Protein AF-A0A336N6N4-F1 (afdb_monomer)

Radius of gyration: 38.74 Å; Cα contacts (8 Å, |Δi|>4): 264; chains: 1; bounding box: 81×58×97 Å

Sequence (312 aa):
MIWFTIFGDTAIWINERLANGALSELINVPEKLLFKFLNYLPLPTLTGLLSLLVISLFFITSADSGIYVLNNIASRDKSLSAPRWQAIMWGLLMSIVAIVLMRSGGLPILQTMTLIVALPFMLLMLIMCVSLWKGLNADQKYFTTKVTPTSVYWNGENWQERLEQILNQTQEQDILKFLKRTALPAMRELRQELIGKYGLSVHINTYFEQTEPAVEFIIQKESLRDFMYGIKSVGREVSEQLINDDHLPHIQHNMTYEPYTYFFDGRIGYDVQYMNSQELIADILKQYERYLSLLADVGQELMSHQQTELAE

InterPro domains:
  IPR000060 BCCT transporter family [PF02028] (1-140)
  IPR000060 BCCT transporter family [PTHR30047] (1-285)

Foldseek 3Di:
DVVCVVLVVLLVVCCVPPVVNPLVVCPVPVVVSVLVSLVSPPPSVVVVVVVVVVVVVVVVVVLQVVLQVVQCVPPPDPPDRRDPVSSVVSSVVVVVVVVVQCVVPHDVSVVVVCVVVVVVVVVVVVVVVVVVVVVVVVVVCVVPDDDFPQCVLDDPPCVVVVVVVVLAFADPVLVLVCCVPFVVVLLVVLVCCCCVPPVWDWDKDWDSPDPKTKIWIWTDDDPDDIWIKMWIKDKDADDPVLCPDPVRVNRPDRIGIFTWIDTPVGDGTTGPSSDGSVSSNVVSVVSVVVVVVVVVVVVVVVVVVVVVVVVD

Nearest PDB structures (foldseek):
  8ybr-assembly1_C  TM=7.235E-01  e=3.379E-11  Pseudomonas syringae
  5hfn-assembly1_A  TM=2.900E-01  e=4.375E+00  Thermotoga maritima MSB8
  5gma-assembly1_D  TM=2.797E-01  e=4.134E+00  Thermotoga maritima MSB8
  5zbb-assembly1_B  TM=2.961E-01  e=9.117E+00  Aspergillus fumigatus Af293

Structure (mmCIF, N/CA/C/O backbone):
data_AF-A0A336N6N4-F1
#
_entry.id   AF-A0A336N6N4-F1
#
loop_
_atom_site.group_PDB
_atom_site.id
_atom_site.type_symbol
_atom_site.label_atom_id
_atom_site.label_alt_id
_atom_site.label_comp_id
_atom_site.label_asym_id
_atom_site.label_entity_id
_atom_site.label_seq_id
_atom_site.pdbx_PDB_ins_code
_atom_site.Cartn_x
_atom_site.Cartn_y
_atom_site.Cartn_z
_atom_site.occupancy
_atom_site.B_iso_or_equiv
_atom_site.auth_seq_id
_atom_site.auth_comp_id
_atom_site.auth_asym_id
_atom_site.auth_atom_id
_atom_site.pdbx_PDB_model_num
ATOM 1 N N . MET A 1 1 ? 10.078 17.257 -25.579 1.00 79.75 1 MET A N 1
ATOM 2 C CA . MET A 1 1 ? 9.562 18.249 -26.548 1.00 79.75 1 MET A CA 1
ATOM 3 C C . MET A 1 1 ? 10.674 19.076 -27.170 1.00 79.75 1 MET A C 1
ATOM 5 O O . MET A 1 1 ? 10.810 18.995 -28.377 1.00 79.75 1 MET A O 1
ATOM 9 N N . ILE A 1 2 ? 11.538 19.731 -26.383 1.00 95.00 2 ILE A N 1
ATOM 10 C CA . ILE A 1 2 ? 12.660 20.552 -26.892 1.00 95.00 2 ILE A CA 1
ATOM 11 C C . ILE A 1 2 ? 13.509 19.835 -27.959 1.00 95.00 2 ILE A C 1
ATOM 13 O O . ILE A 1 2 ? 13.789 20.415 -28.999 1.00 95.00 2 ILE A O 1
ATOM 17 N N . TRP A 1 3 ? 13.857 18.561 -27.749 1.00 91.75 3 TRP A N 1
ATOM 18 C CA . TRP A 1 3 ? 14.605 17.768 -28.735 1.00 91.75 3 TRP A CA 1
ATOM 19 C C . TRP A 1 3 ? 13.900 17.674 -30.097 1.00 91.75 3 TRP A C 1
ATOM 21 O O . TRP A 1 3 ? 14.489 17.996 -31.123 1.00 91.75 3 TRP A O 1
ATOM 31 N N . PHE A 1 4 ? 12.628 17.263 -30.107 1.00 91.31 4 PHE A N 1
ATOM 32 C CA . PHE A 1 4 ? 11.847 17.136 -31.339 1.00 91.31 4 PHE A CA 1
ATOM 33 C C . PHE A 1 4 ? 11.613 18.486 -32.010 1.00 91.31 4 PHE A C 1
ATOM 35 O O . PHE A 1 4 ? 11.664 18.558 -33.231 1.00 91.31 4 PHE A O 1
ATOM 42 N N . THR A 1 5 ? 11.418 19.551 -31.232 1.00 94.19 5 THR A N 1
ATOM 43 C CA . THR A 1 5 ? 11.300 20.905 -31.776 1.00 94.19 5 THR A CA 1
ATOM 44 C C . THR A 1 5 ? 12.603 21.341 -32.438 1.00 94.19 5 THR A C 1
ATOM 46 O O . THR A 1 5 ? 12.583 21.734 -33.589 1.00 94.19 5 THR A O 1
ATOM 49 N N . ILE A 1 6 ? 13.752 21.218 -31.769 1.00 92.88 6 ILE A N 1
ATOM 50 C CA . ILE A 1 6 ? 15.027 21.682 -32.330 1.00 92.88 6 ILE A CA 1
ATOM 51 C C . ILE A 1 6 ? 15.439 20.828 -33.532 1.00 92.88 6 ILE A C 1
ATOM 53 O O . ILE A 1 6 ? 15.673 21.365 -34.607 1.00 92.88 6 ILE A O 1
ATOM 57 N N . PHE A 1 7 ? 15.528 19.507 -33.386 1.00 90.75 7 PHE A N 1
ATOM 58 C CA . PHE A 1 7 ? 16.058 18.649 -34.449 1.00 90.75 7 PHE A CA 1
ATOM 59 C C . PHE A 1 7 ? 15.024 18.337 -35.532 1.00 90.75 7 PHE A C 1
ATOM 61 O O . PHE A 1 7 ? 15.374 18.303 -36.708 1.00 90.75 7 PHE A O 1
ATOM 68 N N . GLY A 1 8 ? 13.759 18.132 -35.157 1.00 91.06 8 GLY A N 1
ATOM 69 C CA . GLY A 1 8 ? 12.687 17.817 -36.100 1.00 91.06 8 GLY A CA 1
ATOM 70 C C . GLY A 1 8 ? 12.309 19.011 -36.973 1.00 91.06 8 GLY A C 1
ATOM 71 O O . GLY A 1 8 ? 12.317 18.882 -38.194 1.00 91.06 8 GLY A O 1
ATOM 72 N N . ASP A 1 9 ? 12.056 20.177 -36.372 1.00 92.56 9 ASP A N 1
ATOM 73 C CA . ASP A 1 9 ? 11.697 21.389 -37.126 1.00 92.56 9 ASP A CA 1
ATOM 74 C C . ASP A 1 9 ? 12.857 21.854 -38.017 1.00 92.56 9 ASP A C 1
ATOM 76 O O . ASP A 1 9 ? 12.671 22.130 -39.201 1.00 92.56 9 ASP A O 1
ATOM 80 N N . THR A 1 10 ? 14.094 21.817 -37.501 1.00 92.44 10 THR A N 1
ATOM 81 C CA . THR A 1 10 ? 15.283 22.143 -38.306 1.00 92.44 10 THR A CA 1
ATOM 82 C C . THR A 1 10 ? 15.462 21.165 -39.469 1.00 92.44 10 THR A C 1
ATOM 84 O O . THR A 1 10 ? 15.816 21.589 -40.566 1.00 92.44 10 THR A O 1
ATOM 87 N N . ALA A 1 11 ? 15.211 19.865 -39.280 1.00 91.75 11 ALA A N 1
ATOM 88 C CA . ALA A 1 11 ? 15.309 18.889 -40.366 1.00 91.75 11 ALA A CA 1
ATOM 89 C C . ALA A 1 11 ? 14.267 19.139 -41.465 1.00 91.75 11 ALA A C 1
ATOM 91 O O . ALA A 1 11 ? 14.612 19.064 -42.645 1.00 91.75 11 ALA A O 1
ATOM 92 N N . ILE A 1 12 ? 13.031 19.487 -41.092 1.00 92.69 12 ILE A N 1
ATOM 93 C CA . ILE A 1 12 ? 11.968 19.859 -42.037 1.00 92.69 12 ILE A CA 1
ATOM 94 C C . ILE A 1 12 ? 12.365 21.131 -42.797 1.00 92.69 12 ILE A C 1
ATOM 96 O O . ILE A 1 12 ? 12.384 21.132 -44.028 1.00 92.69 12 ILE A O 1
ATOM 100 N N . TRP A 1 13 ? 12.789 22.174 -42.080 1.00 94.06 13 TRP A N 1
ATOM 101 C CA . TRP A 1 13 ? 13.210 23.444 -42.672 1.00 94.06 13 TRP A CA 1
ATOM 102 C C . TRP A 1 13 ? 14.392 23.283 -43.643 1.00 94.06 13 TRP A C 1
ATOM 104 O O . TRP A 1 13 ? 14.367 23.824 -44.751 1.00 94.06 13 TRP A O 1
ATOM 114 N N . ILE A 1 14 ? 15.416 22.503 -43.269 1.00 93.19 14 ILE A N 1
ATOM 115 C CA . ILE A 1 14 ? 16.572 22.208 -44.133 1.00 93.19 14 ILE A CA 1
ATOM 116 C C . ILE A 1 14 ? 16.132 21.419 -45.367 1.00 93.19 14 ILE A C 1
ATOM 118 O O . ILE A 1 14 ? 16.609 21.692 -46.471 1.00 93.19 14 ILE A O 1
ATOM 122 N N . ASN A 1 15 ? 15.226 20.454 -45.205 1.00 93.00 15 ASN A N 1
ATOM 123 C CA . ASN A 1 15 ? 14.745 19.636 -46.309 1.00 93.00 15 ASN A CA 1
ATOM 124 C C . ASN A 1 15 ? 14.005 20.457 -47.374 1.00 93.00 15 ASN A C 1
ATOM 126 O O . ASN A 1 15 ? 14.237 20.253 -48.566 1.00 93.00 15 ASN A O 1
ATOM 130 N N . GLU A 1 16 ? 13.161 21.395 -46.939 1.00 91.69 16 GLU A N 1
ATOM 131 C CA . GLU A 1 16 ? 12.374 22.259 -47.823 1.00 91.69 16 GLU A CA 1
ATOM 132 C C . GLU A 1 16 ? 13.210 23.349 -48.500 1.00 91.69 16 GLU A C 1
ATOM 134 O O . GLU A 1 16 ? 12.948 23.688 -49.653 1.00 91.69 16 GLU A O 1
ATOM 139 N N . ARG A 1 17 ? 14.205 23.917 -47.801 1.00 89.50 17 ARG A N 1
ATOM 140 C CA . ARG A 1 17 ? 14.909 25.122 -48.274 1.00 89.50 17 ARG A CA 1
ATOM 141 C C . ARG A 1 17 ? 16.315 24.902 -48.818 1.00 89.50 17 ARG A C 1
ATOM 143 O O . ARG A 1 17 ? 16.767 25.716 -49.617 1.00 89.50 17 ARG A O 1
ATOM 150 N N . LEU A 1 18 ? 17.033 23.879 -48.353 1.00 88.00 18 LEU A N 1
ATOM 151 C CA . LEU A 1 18 ? 18.445 23.659 -48.703 1.00 88.00 18 LEU A CA 1
ATOM 152 C C . LEU A 1 18 ? 18.676 22.322 -49.407 1.00 88.00 18 LEU A C 1
ATOM 154 O O . LEU A 1 18 ? 19.465 22.246 -50.346 1.00 88.00 18 LEU A O 1
ATOM 158 N N . ALA A 1 19 ? 18.042 21.254 -48.930 1.00 86.69 19 ALA A N 1
ATOM 159 C CA . ALA A 1 19 ? 18.344 19.901 -49.381 1.00 86.69 19 ALA A CA 1
ATOM 160 C C . ALA A 1 19 ? 17.466 19.416 -50.543 1.00 86.69 19 ALA A C 1
ATOM 162 O O . ALA A 1 19 ? 17.696 18.311 -51.030 1.00 86.69 19 ALA A O 1
ATOM 163 N N . ASN A 1 20 ? 16.478 20.208 -50.978 1.00 85.69 20 ASN A N 1
ATOM 164 C CA . ASN A 1 20 ? 15.556 19.899 -52.076 1.00 85.69 20 ASN A CA 1
ATOM 165 C C . ASN A 1 20 ? 14.948 18.485 -51.987 1.00 85.69 20 ASN A C 1
ATOM 167 O O . ASN A 1 20 ? 14.913 17.756 -52.975 1.00 85.69 20 ASN A O 1
ATOM 171 N N . GLY A 1 21 ? 14.505 18.073 -50.796 1.00 86.31 21 GLY A N 1
ATOM 172 C CA . GLY A 1 21 ? 13.899 16.751 -50.588 1.00 86.31 21 GLY A CA 1
ATOM 173 C C . GLY A 1 21 ? 14.879 15.599 -50.323 1.00 86.31 21 GLY A C 1
ATOM 174 O O . GLY A 1 21 ? 14.436 14.494 -50.015 1.00 86.31 21 GLY A O 1
ATOM 175 N N . ALA A 1 22 ? 16.197 15.825 -50.357 1.00 87.00 22 ALA A N 1
ATOM 176 C CA . ALA A 1 22 ? 17.188 14.762 -50.149 1.00 87.00 22 ALA A CA 1
ATOM 177 C C . ALA A 1 22 ? 17.150 14.119 -48.744 1.00 87.00 22 ALA A C 1
ATOM 179 O O . ALA A 1 22 ? 17.668 13.016 -48.565 1.00 87.00 22 ALA A O 1
ATOM 180 N N . LEU A 1 23 ? 16.571 14.782 -47.731 1.00 88.50 23 LEU A N 1
ATOM 181 C CA . LEU A 1 23 ? 16.334 14.151 -46.425 1.00 88.50 23 LEU A CA 1
ATOM 182 C C . LEU A 1 23 ? 15.061 13.295 -46.459 1.00 88.50 23 LEU A C 1
ATOM 184 O O . LEU A 1 23 ? 15.043 12.219 -45.867 1.00 88.50 23 LEU A O 1
ATOM 188 N N . SER A 1 24 ? 14.020 13.725 -47.179 1.00 88.44 24 SER A N 1
ATOM 189 C CA . SER A 1 24 ? 12.782 12.951 -47.342 1.00 88.44 24 SER A CA 1
ATOM 190 C C . SER A 1 24 ? 13.010 11.594 -48.011 1.00 88.44 24 SER A C 1
ATOM 192 O O . SER A 1 24 ? 12.379 10.610 -47.633 1.00 88.44 24 SER A O 1
ATOM 194 N N . GLU A 1 25 ? 13.955 11.500 -48.946 1.00 88.50 25 GLU A N 1
ATOM 195 C CA . GLU A 1 25 ? 14.321 10.229 -49.591 1.00 88.50 25 GLU A CA 1
ATOM 196 C C . GLU A 1 25 ? 14.911 9.197 -48.611 1.00 88.50 25 GLU A C 1
ATOM 198 O O . GLU A 1 25 ? 14.848 7.991 -48.852 1.00 88.50 25 GLU A O 1
ATOM 203 N N . LEU A 1 26 ? 15.454 9.652 -47.477 1.00 87.44 26 LEU A N 1
ATOM 204 C CA . LEU A 1 26 ? 16.105 8.816 -46.466 1.00 87.44 26 LEU A CA 1
ATOM 205 C C . LEU A 1 26 ? 15.206 8.478 -45.268 1.00 87.44 26 LEU A C 1
ATOM 207 O O . LEU A 1 26 ? 15.688 7.865 -44.316 1.00 87.44 26 LEU A O 1
ATOM 211 N N . ILE A 1 27 ? 13.910 8.815 -45.298 1.00 85.38 27 ILE A N 1
ATOM 212 C CA . ILE A 1 27 ? 12.969 8.530 -44.193 1.00 85.38 27 ILE A CA 1
ATOM 213 C C . ILE A 1 27 ? 12.939 7.034 -43.838 1.00 85.38 27 ILE A C 1
ATOM 215 O O . ILE A 1 27 ? 12.855 6.675 -42.666 1.00 85.38 27 ILE A O 1
ATOM 219 N N . ASN A 1 28 ? 13.076 6.161 -44.839 1.00 81.75 28 ASN A N 1
ATOM 220 C CA . ASN A 1 28 ? 13.073 4.708 -44.652 1.00 81.75 28 ASN A CA 1
ATOM 221 C C . ASN A 1 28 ? 14.432 4.135 -44.203 1.00 81.75 28 ASN A C 1
ATOM 223 O O . ASN A 1 28 ? 14.540 2.931 -43.984 1.00 81.75 28 ASN A O 1
ATOM 227 N N . VAL A 1 29 ? 15.469 4.973 -44.081 1.00 85.25 29 VAL A N 1
ATOM 228 C CA . VAL A 1 29 ? 16.830 4.588 -43.669 1.00 85.25 29 VAL A CA 1
ATOM 229 C C . VAL A 1 29 ? 17.317 5.551 -42.572 1.00 85.25 29 VAL A C 1
ATOM 231 O O . VAL A 1 29 ? 18.243 6.349 -42.788 1.00 85.25 29 VAL A O 1
ATOM 234 N N . PRO A 1 30 ? 16.670 5.535 -41.390 1.00 83.19 30 PRO A N 1
ATOM 235 C CA . PRO A 1 30 ? 16.888 6.526 -40.337 1.00 83.19 30 PRO A CA 1
ATOM 236 C C . PRO A 1 30 ? 18.339 6.569 -39.834 1.00 83.19 30 PRO A C 1
ATOM 238 O O . PRO A 1 30 ? 18.826 7.634 -39.451 1.00 83.19 30 PRO A O 1
ATOM 241 N N . GLU A 1 31 ? 19.070 5.454 -39.904 1.00 83.25 31 GLU A N 1
ATOM 242 C CA . GLU A 1 31 ? 20.485 5.375 -39.537 1.00 83.25 31 GLU A CA 1
ATOM 243 C C . GLU A 1 31 ? 21.392 6.277 -40.393 1.00 83.25 31 GLU A C 1
ATOM 245 O O . GLU A 1 31 ? 22.420 6.748 -39.910 1.00 83.25 31 GLU A O 1
ATOM 250 N N . LYS A 1 32 ? 21.011 6.567 -41.646 1.00 87.69 32 LYS A N 1
ATOM 251 C CA . LYS A 1 32 ? 21.743 7.489 -42.535 1.00 87.69 32 LYS A CA 1
ATOM 252 C C . LYS A 1 32 ? 21.184 8.907 -42.484 1.00 87.69 32 LYS A C 1
ATOM 254 O O . LYS A 1 32 ? 21.930 9.860 -42.715 1.00 87.69 32 LYS A O 1
ATOM 259 N N . LEU A 1 33 ? 19.894 9.047 -42.174 1.00 91.69 33 LEU A N 1
ATOM 260 C CA . LEU A 1 33 ? 19.183 10.323 -42.152 1.00 91.69 33 LEU A CA 1
ATOM 261 C C . LEU A 1 33 ? 19.828 11.327 -41.191 1.00 91.69 33 LEU A C 1
ATOM 263 O O . LEU A 1 33 ? 20.064 12.466 -41.584 1.00 91.69 33 LEU A O 1
ATOM 267 N N . LEU A 1 34 ? 20.177 10.898 -39.971 1.00 90.69 34 LEU A N 1
ATOM 268 C CA . LEU A 1 34 ? 20.801 11.775 -38.975 1.00 90.69 34 LEU A CA 1
ATOM 269 C C . LEU A 1 34 ? 22.116 12.368 -39.496 1.00 90.69 34 LEU A C 1
ATOM 271 O O . LEU A 1 34 ? 22.299 13.579 -39.485 1.00 90.69 34 LEU A O 1
ATOM 275 N N . PHE A 1 35 ? 23.023 11.535 -40.006 1.00 91.06 35 PHE A N 1
ATOM 276 C CA . PHE A 1 35 ? 24.319 12.008 -40.497 1.00 91.06 35 PHE A CA 1
ATOM 277 C C . PHE A 1 35 ? 24.189 12.835 -41.777 1.00 91.06 35 PHE A C 1
ATOM 279 O O . PHE A 1 35 ? 24.925 13.802 -41.964 1.00 91.06 35 PHE A O 1
ATOM 286 N N . LYS A 1 36 ? 23.219 12.510 -42.642 1.00 90.69 36 LYS A N 1
ATOM 287 C CA . LYS A 1 36 ? 22.912 13.344 -43.807 1.00 90.69 36 LYS A CA 1
ATOM 288 C C . LYS A 1 36 ? 22.374 14.712 -43.391 1.00 90.69 36 LYS A C 1
ATOM 290 O O . LYS A 1 36 ? 22.785 15.698 -43.988 1.00 90.69 36 LYS A O 1
ATOM 295 N N . PHE A 1 37 ? 21.523 14.780 -42.369 1.00 92.75 37 PHE A N 1
ATOM 296 C CA . PHE A 1 37 ? 21.046 16.030 -41.779 1.00 92.75 37 PHE A CA 1
ATOM 297 C C . PHE A 1 37 ? 22.201 16.862 -41.200 1.00 92.75 37 PHE A C 1
ATOM 299 O O . PHE A 1 37 ? 22.325 18.040 -41.527 1.00 92.75 37 PHE A O 1
ATOM 306 N N . LEU A 1 38 ? 23.101 16.242 -40.427 1.00 92.00 38 LEU A N 1
ATOM 307 C CA . LEU A 1 38 ? 24.262 16.924 -39.840 1.00 92.00 38 LEU A CA 1
ATOM 308 C C . LEU A 1 38 ? 25.213 17.511 -40.897 1.00 92.00 38 LEU A C 1
ATOM 310 O O . LEU A 1 38 ? 25.861 18.517 -40.627 1.00 92.00 38 LEU 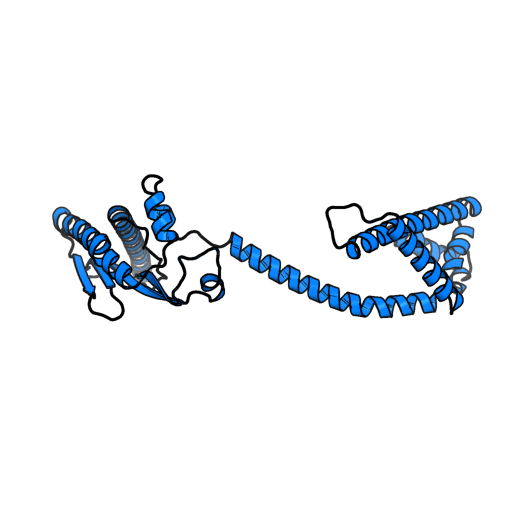A O 1
ATOM 314 N N . ASN A 1 39 ? 25.255 16.951 -42.113 1.00 91.62 39 ASN A N 1
ATOM 315 C CA . ASN A 1 39 ? 26.048 17.507 -43.217 1.00 91.62 39 ASN A CA 1
ATOM 316 C C . ASN A 1 39 ? 25.590 18.899 -43.677 1.00 91.62 39 ASN A C 1
ATOM 318 O O . ASN A 1 39 ? 26.377 19.615 -44.292 1.00 91.62 39 ASN A O 1
ATOM 322 N N . TYR A 1 40 ? 24.343 19.283 -43.396 1.00 90.50 40 TYR A N 1
ATOM 323 C CA . TYR A 1 40 ? 23.815 20.613 -43.711 1.00 90.50 40 TYR A CA 1
ATOM 324 C C . TYR A 1 40 ? 24.041 21.631 -42.582 1.00 90.50 40 TYR A C 1
ATOM 326 O O . TYR A 1 40 ? 23.731 22.809 -42.751 1.00 90.50 40 TYR A O 1
ATOM 334 N N . LEU A 1 41 ? 24.583 21.200 -41.439 1.00 89.62 41 LEU A N 1
ATOM 335 C CA . LEU A 1 41 ? 24.930 22.069 -40.317 1.00 89.62 41 LEU A CA 1
ATOM 336 C C . LEU A 1 41 ? 26.391 22.537 -40.407 1.00 89.62 41 LEU A C 1
ATOM 338 O O . LEU A 1 41 ? 27.226 21.876 -41.033 1.00 89.62 41 LEU A O 1
ATOM 342 N N . PRO A 1 42 ? 26.741 23.668 -39.763 1.00 87.12 42 PRO A N 1
ATOM 343 C CA . PRO A 1 42 ? 28.134 24.080 -39.657 1.00 87.12 42 PRO A CA 1
ATOM 344 C C . PRO A 1 42 ? 28.961 23.009 -38.932 1.00 87.12 42 PRO A C 1
ATOM 346 O O . PRO A 1 42 ? 28.504 22.403 -37.964 1.00 87.12 42 PRO A O 1
ATOM 349 N N . LEU A 1 43 ? 30.205 22.814 -39.384 1.00 91.94 43 LEU A N 1
ATOM 350 C CA . LEU A 1 43 ? 31.155 21.841 -38.820 1.00 91.94 43 LEU A CA 1
ATOM 351 C C . LEU A 1 43 ? 30.614 20.390 -38.817 1.00 91.94 43 LEU A C 1
ATOM 353 O O . LEU A 1 43 ? 30.574 19.747 -37.764 1.00 91.94 43 LEU A O 1
ATOM 357 N N . PRO A 1 44 ? 30.230 19.836 -39.982 1.00 90.19 44 PRO A N 1
ATOM 358 C CA . PRO A 1 44 ? 29.533 18.548 -40.071 1.00 90.19 44 PRO A CA 1
ATOM 359 C C . PRO A 1 44 ? 30.361 17.363 -39.552 1.00 90.19 44 PRO A C 1
ATOM 361 O O . PRO A 1 44 ? 29.830 16.415 -38.978 1.00 90.19 44 PRO A O 1
ATOM 364 N N . THR A 1 45 ? 31.686 17.428 -39.692 1.00 91.19 45 THR A N 1
ATOM 365 C CA . THR A 1 45 ? 32.606 16.416 -39.159 1.00 91.19 45 THR A CA 1
ATOM 366 C C . THR A 1 45 ? 32.622 16.402 -37.633 1.00 91.19 45 THR A C 1
ATOM 368 O O . THR A 1 45 ? 32.587 15.330 -37.031 1.00 91.19 45 THR A O 1
ATOM 371 N N . LEU A 1 46 ? 32.631 17.578 -36.997 1.00 94.19 46 LEU A N 1
ATOM 372 C CA . LEU A 1 46 ? 32.634 17.707 -35.540 1.00 94.19 46 LEU A CA 1
ATOM 373 C C . LEU A 1 46 ? 31.289 17.276 -34.945 1.00 94.19 46 LEU A C 1
ATOM 375 O O . LEU A 1 46 ? 31.259 16.495 -33.997 1.00 94.19 46 LEU A O 1
ATOM 379 N N . THR A 1 47 ? 30.178 17.749 -35.516 1.00 92.38 47 THR A N 1
ATOM 380 C CA . THR A 1 47 ? 28.825 17.403 -35.050 1.00 92.38 47 THR A CA 1
ATOM 381 C C . THR A 1 47 ? 28.499 15.928 -35.289 1.00 92.38 47 THR A C 1
ATOM 383 O O . THR A 1 47 ? 27.886 15.292 -34.429 1.00 92.38 47 THR A O 1
ATOM 386 N N . GLY A 1 48 ? 28.970 15.348 -36.398 1.00 93.06 48 GLY A N 1
ATOM 387 C CA . GLY A 1 48 ? 28.887 13.914 -36.680 1.00 93.06 48 GLY A CA 1
ATOM 388 C C . GLY A 1 48 ? 29.674 13.063 -35.681 1.00 93.06 48 GLY A C 1
ATOM 389 O O . GLY A 1 48 ? 29.122 12.113 -35.125 1.00 93.06 48 GLY A O 1
ATOM 390 N N . LEU A 1 49 ? 30.931 13.428 -35.396 1.00 94.75 49 LEU A N 1
ATOM 391 C CA . LEU A 1 49 ? 31.760 12.736 -34.402 1.00 94.75 49 LEU A CA 1
ATOM 392 C C . LEU A 1 49 ? 31.136 12.813 -33.000 1.00 94.75 49 LEU A C 1
ATOM 394 O O . LEU A 1 49 ? 31.045 11.804 -32.303 1.00 94.75 49 LEU A O 1
ATOM 398 N N . LEU A 1 50 ? 30.663 13.999 -32.607 1.00 94.75 50 LEU A N 1
ATOM 399 C CA . LEU A 1 50 ? 29.998 14.205 -31.323 1.00 94.75 50 LEU A CA 1
ATOM 400 C C . LEU A 1 50 ? 28.722 13.363 -31.213 1.00 94.75 50 LEU A C 1
ATOM 402 O O . LEU A 1 50 ? 28.504 12.712 -30.196 1.00 94.75 50 LEU A O 1
ATOM 406 N N . SER A 1 51 ? 27.908 13.321 -32.270 1.00 93.12 51 SER A N 1
ATOM 407 C CA . SER A 1 51 ? 26.687 12.508 -32.302 1.00 93.12 51 SER A CA 1
ATOM 408 C C . SER A 1 51 ? 26.994 11.017 -32.168 1.00 93.12 51 SER A C 1
ATOM 410 O O . SER A 1 51 ? 26.316 10.322 -31.415 1.00 93.12 51 SER A O 1
ATOM 412 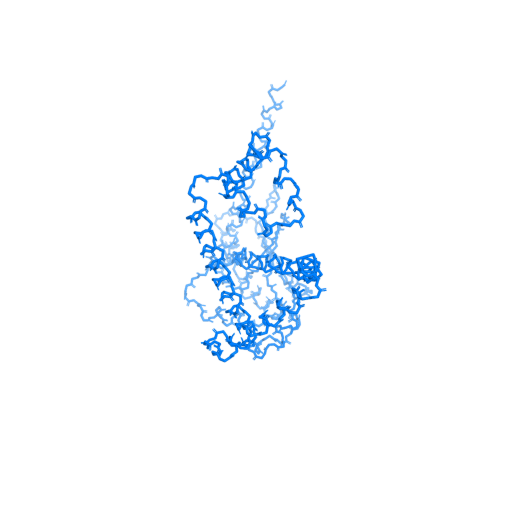N N . LEU A 1 52 ? 28.050 10.527 -32.827 1.00 94.50 52 LEU A N 1
ATOM 413 C CA . LEU A 1 52 ? 28.505 9.142 -32.686 1.00 94.50 52 LEU A CA 1
ATOM 414 C C . LEU A 1 52 ? 28.922 8.831 -31.242 1.00 94.50 52 LEU A C 1
ATOM 416 O O . LEU A 1 52 ? 28.512 7.803 -30.702 1.00 94.50 52 LEU A O 1
ATOM 420 N N . LEU A 1 53 ? 29.682 9.723 -30.596 1.00 96.50 53 LEU A N 1
ATOM 421 C CA . LEU A 1 53 ? 30.061 9.570 -29.187 1.00 96.50 53 LEU A CA 1
ATOM 422 C C . LEU A 1 53 ? 28.837 9.533 -28.266 1.00 96.50 53 LEU A C 1
ATOM 424 O O . LEU A 1 53 ? 28.754 8.666 -27.399 1.00 96.50 53 LEU A O 1
ATOM 428 N N . VAL A 1 54 ? 27.876 10.435 -28.474 1.00 95.69 54 VAL A N 1
ATOM 429 C CA . VAL A 1 54 ? 26.647 10.509 -27.674 1.00 95.69 54 VAL A CA 1
ATOM 430 C C . VAL A 1 54 ? 25.807 9.240 -27.833 1.00 95.69 54 VAL A C 1
ATOM 432 O O . VAL A 1 54 ? 25.411 8.650 -26.831 1.00 95.69 54 VAL A O 1
ATOM 435 N N . ILE A 1 55 ? 25.579 8.774 -29.067 1.00 94.38 55 ILE A N 1
ATOM 436 C CA . ILE A 1 55 ? 24.834 7.531 -29.335 1.00 94.38 55 ILE A CA 1
ATOM 437 C C . ILE A 1 55 ? 25.537 6.331 -28.688 1.00 94.38 55 ILE A C 1
ATOM 439 O O . ILE A 1 55 ? 24.880 5.507 -28.054 1.00 94.38 55 ILE A O 1
ATOM 443 N N . SER A 1 56 ? 26.865 6.250 -28.807 1.00 95.31 56 SER A N 1
ATOM 444 C CA . SER A 1 56 ? 27.664 5.182 -28.196 1.00 95.31 56 SER A CA 1
ATOM 445 C C . SER A 1 56 ? 27.546 5.183 -26.670 1.00 95.31 56 SER A C 1
ATOM 447 O O . SER A 1 56 ? 27.287 4.142 -26.069 1.00 95.31 56 SER A O 1
ATOM 449 N N . LEU A 1 57 ? 27.648 6.354 -26.034 1.00 96.25 57 LEU A N 1
ATOM 450 C CA . LEU A 1 57 ? 27.514 6.490 -24.585 1.00 96.25 57 LEU A CA 1
ATOM 451 C C . LEU A 1 57 ? 26.117 6.073 -24.115 1.00 96.25 57 LEU A C 1
ATOM 453 O O . LEU A 1 57 ? 26.005 5.254 -23.205 1.00 96.25 57 LEU A O 1
ATOM 457 N N . PHE A 1 58 ? 25.057 6.559 -24.771 1.00 94.62 58 PHE A N 1
ATOM 458 C CA . PHE A 1 58 ? 23.688 6.150 -24.448 1.00 94.62 58 PHE A CA 1
ATOM 459 C C . PHE A 1 58 ? 23.483 4.645 -24.607 1.00 94.62 58 PHE A C 1
ATOM 461 O O . PHE A 1 58 ? 22.829 4.033 -23.762 1.00 94.62 58 PHE A O 1
ATOM 468 N N . PHE A 1 59 ? 24.054 4.041 -25.650 1.00 92.62 59 PHE A N 1
ATOM 469 C CA . PHE A 1 59 ? 23.984 2.601 -25.854 1.00 92.62 59 PHE A CA 1
ATOM 470 C C . PHE A 1 59 ? 24.690 1.834 -24.727 1.00 92.62 59 PHE A C 1
ATOM 472 O O . PHE A 1 59 ? 24.091 0.928 -24.152 1.00 92.62 59 PHE A O 1
ATOM 479 N N . ILE A 1 60 ? 25.915 2.226 -24.359 1.00 92.88 60 ILE A N 1
ATOM 480 C CA . ILE A 1 60 ? 26.695 1.577 -23.293 1.00 92.88 60 ILE A CA 1
ATOM 481 C C . ILE A 1 60 ? 25.979 1.693 -21.943 1.00 92.88 60 ILE A C 1
ATOM 483 O O . ILE A 1 60 ? 25.784 0.685 -21.269 1.00 92.88 60 ILE A O 1
ATOM 487 N N . THR A 1 61 ? 25.536 2.891 -21.557 1.00 95.12 61 THR A N 1
ATOM 488 C CA . THR A 1 61 ? 24.846 3.109 -20.276 1.00 95.12 61 THR A CA 1
ATOM 489 C C . THR A 1 61 ? 23.492 2.388 -20.217 1.00 95.12 61 THR A C 1
ATOM 491 O O . THR A 1 61 ? 23.121 1.831 -19.180 1.00 95.12 61 THR A O 1
ATOM 494 N N . SER A 1 62 ? 22.753 2.341 -21.331 1.00 93.75 62 SER A N 1
ATOM 495 C CA . SER A 1 62 ? 21.484 1.600 -21.401 1.00 93.75 62 SER A CA 1
ATOM 496 C C . SER A 1 62 ? 21.705 0.087 -21.330 1.00 93.75 62 SER A C 1
ATOM 498 O O . SER A 1 62 ? 20.961 -0.615 -20.649 1.00 93.75 62 SER A O 1
ATOM 500 N N . ALA A 1 63 ? 22.745 -0.427 -21.993 1.00 91.44 63 ALA A N 1
ATOM 501 C CA . ALA A 1 63 ? 23.097 -1.841 -21.935 1.00 91.44 63 ALA A CA 1
ATOM 502 C C . ALA A 1 63 ? 23.547 -2.259 -20.526 1.00 91.44 63 ALA A C 1
ATOM 504 O O . ALA A 1 63 ? 23.093 -3.286 -20.026 1.00 91.44 63 ALA A O 1
ATOM 505 N N . ASP A 1 64 ? 24.383 -1.450 -19.871 1.00 90.62 64 ASP A N 1
ATOM 506 C CA . ASP A 1 64 ? 24.872 -1.711 -18.514 1.00 90.62 64 ASP A CA 1
ATOM 507 C C . ASP A 1 64 ? 23.722 -1.781 -17.493 1.00 90.62 64 ASP A C 1
ATOM 509 O O . ASP A 1 64 ? 23.580 -2.770 -16.770 1.00 90.62 64 ASP A O 1
ATOM 513 N N . SER A 1 65 ? 22.813 -0.798 -17.512 1.00 91.94 65 SER A N 1
ATOM 514 C CA . SER A 1 65 ? 21.622 -0.801 -16.648 1.00 91.94 65 SER A CA 1
ATOM 515 C C . SER A 1 65 ? 20.672 -1.971 -16.941 1.00 91.94 65 SER A C 1
ATOM 517 O O . SER A 1 65 ? 20.145 -2.584 -16.010 1.00 91.94 65 SER A O 1
ATOM 519 N N . GLY A 1 66 ? 20.494 -2.344 -18.213 1.00 90.31 66 GLY A N 1
ATOM 520 C CA . GLY A 1 66 ? 19.695 -3.508 -18.604 1.00 90.31 66 GLY A CA 1
ATOM 521 C C . GLY A 1 66 ? 20.276 -4.829 -18.092 1.00 90.31 66 GLY A C 1
ATOM 522 O O . GLY A 1 66 ? 19.553 -5.641 -17.510 1.00 90.31 66 GLY A O 1
ATOM 523 N N . ILE A 1 67 ? 21.590 -5.027 -18.244 1.00 90.88 67 ILE A N 1
ATOM 524 C CA . ILE A 1 67 ? 22.302 -6.200 -17.718 1.00 90.88 67 ILE A CA 1
ATOM 525 C C . ILE A 1 67 ? 22.188 -6.243 -16.196 1.00 90.88 67 ILE A C 1
ATOM 527 O O . ILE A 1 67 ? 21.918 -7.305 -15.641 1.00 90.88 67 ILE A O 1
ATOM 531 N N . TYR A 1 68 ? 22.345 -5.102 -15.522 1.00 87.88 68 TYR A N 1
ATOM 532 C CA . TYR A 1 68 ? 22.198 -5.013 -14.074 1.00 87.88 68 TYR A CA 1
ATOM 533 C C . TYR A 1 68 ? 20.809 -5.469 -13.610 1.00 87.88 68 TYR A C 1
ATOM 535 O O . TYR A 1 68 ? 20.706 -6.316 -12.722 1.00 87.88 68 TYR A O 1
ATOM 543 N N . VAL A 1 69 ? 19.733 -4.969 -14.226 1.00 88.56 69 VAL A N 1
ATOM 544 C CA . VAL A 1 69 ? 18.360 -5.373 -13.878 1.00 88.56 69 VAL A CA 1
ATOM 545 C C . VAL A 1 69 ? 18.143 -6.865 -14.137 1.00 88.56 69 VAL A C 1
ATOM 547 O O . VAL A 1 69 ? 17.616 -7.566 -13.276 1.00 88.56 69 VAL A O 1
ATOM 550 N N . LEU A 1 70 ? 18.599 -7.378 -15.281 1.00 88.12 70 LEU A N 1
ATOM 551 C CA . LEU A 1 70 ? 18.444 -8.788 -15.637 1.00 88.12 70 LEU A CA 1
ATOM 552 C C . LEU A 1 70 ? 19.217 -9.718 -14.691 1.00 88.12 70 LEU A C 1
ATOM 554 O O . LEU A 1 70 ? 18.725 -10.787 -14.325 1.00 88.12 70 LEU A O 1
ATOM 558 N N . ASN A 1 71 ? 20.401 -9.288 -14.252 1.00 87.94 71 ASN A N 1
ATOM 559 C CA . ASN A 1 71 ? 21.204 -9.999 -13.267 1.00 87.94 71 ASN A CA 1
ATOM 560 C C . ASN A 1 71 ? 20.454 -10.105 -11.931 1.00 87.94 71 ASN A C 1
ATOM 562 O O . ASN A 1 71 ? 20.334 -11.200 -11.391 1.00 87.94 71 ASN A O 1
ATOM 566 N N . ASN A 1 72 ? 19.866 -8.996 -11.469 1.00 84.81 72 ASN A N 1
ATOM 567 C CA . ASN A 1 72 ? 19.088 -8.947 -10.229 1.00 84.81 72 ASN A CA 1
ATOM 568 C C . ASN A 1 72 ? 17.795 -9.770 -10.285 1.00 84.81 72 ASN A C 1
ATOM 570 O O . ASN A 1 72 ? 17.430 -10.388 -9.293 1.00 84.81 72 ASN A O 1
ATOM 574 N N . ILE A 1 73 ? 17.092 -9.794 -11.421 1.00 85.50 73 ILE A N 1
ATOM 575 C CA . ILE A 1 73 ? 15.871 -10.605 -11.572 1.00 85.50 73 ILE A CA 1
ATOM 576 C C . ILE A 1 73 ? 16.205 -12.101 -11.513 1.00 85.50 73 ILE A C 1
ATOM 578 O O . ILE A 1 73 ? 15.460 -12.886 -10.930 1.00 85.50 73 ILE A O 1
ATOM 582 N N . ALA A 1 74 ? 17.323 -12.502 -12.118 1.00 84.81 74 ALA A N 1
ATOM 583 C CA . ALA A 1 74 ? 17.740 -13.898 -12.170 1.00 84.81 74 ALA A CA 1
ATOM 584 C C . ALA A 1 74 ? 18.446 -14.367 -10.882 1.00 84.81 74 ALA A C 1
ATOM 586 O O . ALA A 1 74 ? 18.405 -15.556 -10.560 1.00 84.81 74 ALA A O 1
ATOM 587 N N . SER A 1 75 ? 19.064 -13.464 -10.116 1.00 81.56 75 SER A N 1
ATOM 588 C CA . SER A 1 75 ? 19.561 -13.762 -8.774 1.00 81.56 75 SER A CA 1
ATOM 589 C C . SER A 1 75 ? 18.418 -13.669 -7.761 1.00 81.56 75 SER A C 1
ATOM 591 O O . SER A 1 75 ? 17.945 -12.591 -7.421 1.00 81.56 75 SER A O 1
ATOM 593 N N . ARG A 1 76 ? 17.982 -14.814 -7.237 1.00 68.25 76 ARG A N 1
ATOM 594 C CA . ARG A 1 76 ? 16.862 -14.932 -6.285 1.00 68.25 76 ARG A CA 1
ATOM 595 C C . ARG A 1 76 ? 17.085 -14.214 -4.937 1.00 68.25 76 ARG A C 1
ATOM 597 O O . ARG A 1 76 ? 16.155 -14.137 -4.138 1.00 68.25 76 ARG A O 1
ATOM 604 N N . ASP A 1 77 ? 18.286 -13.699 -4.684 1.00 60.28 77 ASP A N 1
ATOM 605 C CA . ASP A 1 77 ? 18.675 -13.085 -3.419 1.00 60.28 77 ASP A CA 1
ATOM 606 C C . ASP A 1 77 ? 18.976 -11.588 -3.593 1.00 60.28 77 ASP A C 1
ATOM 608 O O . ASP A 1 77 ? 19.922 -11.204 -4.276 1.00 60.28 77 ASP A O 1
ATOM 612 N N . LYS A 1 78 ? 18.153 -10.739 -2.966 1.00 55.22 78 LYS A N 1
ATOM 613 C CA . LYS A 1 78 ? 18.280 -9.270 -2.992 1.00 55.22 78 LYS A CA 1
ATOM 614 C C . LYS A 1 78 ? 19.458 -8.756 -2.150 1.00 55.22 78 LYS A C 1
ATOM 616 O O . LYS A 1 78 ? 19.746 -7.564 -2.193 1.00 55.22 78 LYS A O 1
ATOM 621 N N . SER A 1 79 ? 20.096 -9.625 -1.360 1.00 55.62 79 SER A N 1
ATOM 622 C CA . SER A 1 79 ? 21.112 -9.246 -0.369 1.00 55.62 79 SER A CA 1
ATOM 623 C C . SER A 1 79 ? 22.555 -9.363 -0.880 1.00 55.62 79 SER A C 1
ATOM 625 O O . SER A 1 79 ? 23.457 -8.703 -0.364 1.00 55.62 79 SER A O 1
ATOM 627 N N . LEU A 1 80 ? 22.801 -10.161 -1.925 1.00 57.34 80 LEU A N 1
ATOM 628 C CA . LEU A 1 80 ? 24.138 -10.349 -2.490 1.00 57.34 80 LEU A CA 1
ATOM 629 C C . LEU A 1 80 ? 24.251 -9.707 -3.869 1.00 57.34 80 LEU A C 1
ATOM 631 O O . LEU A 1 80 ? 23.383 -9.860 -4.723 1.00 57.34 80 LEU A O 1
ATOM 635 N N . SER A 1 81 ? 25.365 -9.007 -4.094 1.00 64.50 81 SER A N 1
ATOM 636 C CA . SER A 1 81 ? 25.711 -8.516 -5.428 1.00 64.50 81 SER A CA 1
ATOM 637 C C . SER A 1 81 ? 25.696 -9.684 -6.414 1.00 64.50 81 SER A C 1
ATOM 639 O O . SER A 1 81 ? 26.406 -10.676 -6.235 1.00 64.50 81 SER A O 1
ATOM 641 N N . ALA A 1 82 ? 24.842 -9.581 -7.433 1.00 69.31 82 ALA A N 1
ATOM 642 C CA . ALA A 1 82 ? 24.664 -10.649 -8.399 1.00 69.31 82 ALA A CA 1
ATOM 643 C C . ALA A 1 82 ? 26.014 -10.996 -9.076 1.00 69.31 82 ALA A C 1
ATOM 645 O O . ALA A 1 82 ? 26.824 -10.095 -9.339 1.00 69.31 82 ALA A O 1
ATOM 646 N N . PRO A 1 83 ? 26.306 -12.283 -9.345 1.00 77.94 83 PRO A N 1
ATOM 647 C CA . PRO A 1 83 ? 27.632 -12.715 -9.773 1.00 77.94 83 PRO A CA 1
ATOM 648 C C . PRO A 1 83 ? 28.121 -11.987 -11.031 1.00 77.94 83 PRO A C 1
ATOM 650 O O . PRO A 1 83 ? 27.410 -11.883 -12.030 1.00 77.94 83 PRO A O 1
ATOM 653 N N . ARG A 1 84 ? 29.378 -11.524 -11.025 1.00 81.06 84 ARG A N 1
ATOM 654 C CA . ARG A 1 84 ? 29.961 -10.780 -12.163 1.00 81.06 84 ARG A CA 1
ATOM 655 C C . ARG A 1 84 ? 30.004 -11.593 -13.462 1.00 81.06 84 ARG A C 1
ATOM 657 O O . ARG A 1 84 ? 29.876 -11.022 -14.540 1.00 81.06 84 ARG A O 1
ATOM 664 N N . TRP A 1 85 ? 30.146 -12.918 -13.376 1.00 86.00 85 TRP A N 1
ATOM 665 C CA . TRP A 1 85 ? 30.145 -13.794 -14.555 1.00 86.00 85 TRP A CA 1
ATOM 666 C C . TRP A 1 85 ? 28.787 -13.791 -15.276 1.00 86.00 85 TRP A C 1
ATOM 668 O O . TRP A 1 85 ? 28.739 -13.868 -16.502 1.00 86.00 85 TRP A O 1
ATOM 678 N N . GLN A 1 86 ? 27.692 -13.642 -14.527 1.00 86.12 86 GLN A N 1
ATOM 679 C CA . GLN A 1 86 ? 26.336 -13.636 -15.064 1.00 86.12 86 GLN A CA 1
ATOM 680 C C . GLN A 1 86 ? 26.061 -12.346 -15.851 1.00 86.12 86 GLN A C 1
ATOM 682 O O . GLN A 1 86 ? 25.440 -12.394 -16.910 1.00 86.12 86 GLN A O 1
ATOM 687 N N . ALA A 1 87 ? 26.617 -11.211 -15.415 1.00 86.69 87 ALA A N 1
A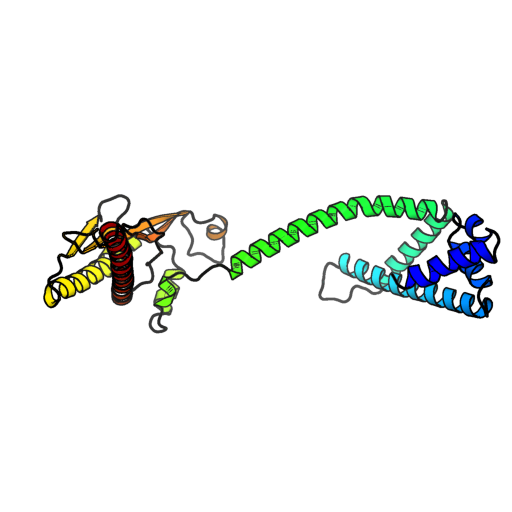TOM 688 C CA . ALA A 1 87 ? 26.580 -9.966 -16.182 1.00 86.69 87 ALA A CA 1
ATOM 689 C C . ALA A 1 87 ? 27.290 -10.100 -17.545 1.00 86.69 87 ALA A C 1
ATOM 691 O O . ALA A 1 87 ? 26.756 -9.676 -18.570 1.00 86.69 87 ALA A O 1
ATOM 692 N N . ILE A 1 88 ? 28.460 -10.752 -17.578 1.00 89.44 88 ILE A N 1
ATOM 693 C CA . ILE A 1 88 ? 29.203 -11.011 -18.824 1.00 89.44 88 ILE A CA 1
ATOM 694 C C . ILE A 1 88 ? 28.403 -11.938 -19.749 1.00 89.44 88 ILE A C 1
ATOM 696 O O . ILE A 1 88 ? 28.309 -11.674 -20.947 1.00 89.44 88 ILE A O 1
ATOM 700 N N . MET A 1 89 ? 27.789 -12.992 -19.200 1.00 92.00 89 MET A N 1
ATOM 701 C CA . MET A 1 89 ? 26.915 -13.898 -19.951 1.00 92.00 89 MET A CA 1
ATOM 702 C C . MET A 1 89 ? 25.755 -13.139 -20.612 1.00 92.00 89 MET A C 1
ATOM 704 O O . MET A 1 89 ? 25.515 -13.314 -21.807 1.00 92.00 89 MET A O 1
ATOM 708 N N . TRP A 1 90 ? 25.068 -12.266 -19.868 1.00 91.62 90 TRP A N 1
ATOM 709 C CA . TRP A 1 90 ? 23.965 -11.465 -20.404 1.00 91.62 90 TRP A CA 1
ATOM 710 C C . TRP A 1 90 ? 24.415 -10.471 -21.473 1.00 91.62 90 TRP A C 1
ATOM 712 O O . TRP A 1 90 ? 23.762 -10.364 -22.511 1.00 91.62 90 TRP A O 1
ATOM 722 N N . GLY A 1 91 ? 25.547 -9.792 -21.266 1.00 91.56 91 GLY A N 1
ATOM 723 C CA . GLY A 1 91 ? 26.115 -8.893 -22.272 1.00 91.56 91 GLY A CA 1
ATOM 724 C C . GLY A 1 91 ? 26.472 -9.617 -23.572 1.00 91.56 91 GLY A C 1
ATOM 725 O O . GLY A 1 91 ? 26.159 -9.136 -24.663 1.00 91.56 91 GLY A O 1
ATOM 726 N N . LEU A 1 92 ? 27.059 -10.813 -23.469 1.00 93.94 92 LEU A N 1
ATOM 727 C CA . LEU A 1 92 ? 27.399 -11.640 -24.625 1.00 93.94 92 LEU A CA 1
ATOM 728 C C . LEU A 1 92 ? 26.138 -12.120 -25.357 1.00 93.94 92 LEU A C 1
ATOM 730 O O . LEU A 1 92 ? 26.069 -12.024 -26.582 1.00 93.94 92 LEU A O 1
ATOM 734 N N . LEU A 1 93 ? 25.117 -12.565 -24.622 1.00 93.50 93 LEU A N 1
ATOM 735 C CA . LEU A 1 93 ? 23.842 -13.003 -25.193 1.00 93.50 93 LEU A CA 1
ATOM 736 C C . LEU A 1 93 ? 23.134 -11.861 -25.938 1.00 93.50 93 LEU A C 1
ATOM 738 O O . LEU A 1 93 ? 22.721 -12.050 -27.080 1.00 93.50 93 LEU A O 1
ATOM 742 N N . MET A 1 94 ? 23.062 -10.664 -25.345 1.00 91.44 94 MET A N 1
ATOM 743 C CA . MET A 1 94 ? 22.494 -9.474 -25.995 1.00 91.44 94 MET A CA 1
ATOM 744 C C . MET A 1 94 ? 23.239 -9.116 -27.287 1.00 91.44 94 MET A C 1
ATOM 746 O O . MET A 1 94 ? 22.605 -8.817 -28.299 1.00 91.44 94 MET A O 1
ATOM 750 N N . SER A 1 95 ? 24.574 -9.200 -27.281 1.00 91.75 95 SER A N 1
ATOM 751 C CA . SER A 1 95 ? 25.400 -8.964 -28.471 1.00 91.75 95 SER A CA 1
ATOM 752 C C . SER A 1 95 ? 25.123 -9.990 -29.576 1.00 91.75 95 SER A C 1
ATOM 754 O O . SER A 1 95 ? 24.896 -9.612 -30.726 1.00 91.75 95 SER A O 1
ATOM 756 N N . ILE A 1 96 ? 25.044 -11.284 -29.236 1.00 94.69 96 ILE A N 1
ATOM 757 C CA . ILE A 1 96 ? 24.691 -12.342 -30.196 1.00 94.69 96 ILE A CA 1
ATOM 758 C C . ILE A 1 96 ? 23.313 -12.079 -30.806 1.00 94.69 96 ILE A C 1
ATOM 760 O O . ILE A 1 96 ? 23.173 -12.104 -32.029 1.00 94.69 96 ILE A O 1
ATOM 764 N N . VAL A 1 97 ? 22.305 -11.800 -29.976 1.00 90.75 97 VAL A N 1
ATOM 765 C CA . VAL A 1 97 ? 20.939 -11.531 -30.444 1.00 90.75 97 VAL A CA 1
ATOM 766 C C . VAL A 1 97 ? 20.917 -10.318 -31.376 1.00 90.75 97 VAL A C 1
ATOM 768 O O . VAL A 1 97 ? 20.321 -10.391 -32.450 1.00 90.75 97 VAL A O 1
ATOM 771 N N . ALA A 1 98 ? 21.620 -9.238 -31.026 1.00 89.38 98 ALA A N 1
ATOM 772 C CA . ALA A 1 98 ? 21.719 -8.050 -31.868 1.00 89.38 98 ALA A CA 1
ATOM 773 C C . ALA A 1 98 ? 22.341 -8.357 -33.242 1.00 89.38 98 ALA A C 1
ATOM 775 O O . ALA A 1 98 ? 21.782 -7.962 -34.266 1.00 89.38 98 ALA A O 1
ATOM 776 N N . ILE A 1 99 ? 23.453 -9.102 -33.289 1.00 91.38 99 ILE A N 1
ATOM 777 C CA . ILE A 1 99 ? 24.124 -9.497 -34.541 1.00 91.38 99 ILE A CA 1
ATOM 778 C C . ILE A 1 99 ? 23.201 -10.372 -35.399 1.00 91.38 99 ILE A C 1
ATOM 780 O O . ILE A 1 99 ? 23.083 -10.144 -36.605 1.00 91.38 99 ILE A O 1
ATOM 784 N N . VAL A 1 100 ? 22.537 -11.364 -34.797 1.00 91.69 100 VAL A N 1
ATOM 785 C CA . VAL A 1 100 ? 21.634 -12.282 -35.509 1.00 91.69 100 VAL A CA 1
ATOM 786 C C . VAL A 1 100 ? 20.447 -11.526 -36.104 1.00 91.69 100 VAL A C 1
ATOM 788 O O . VAL A 1 100 ? 20.162 -11.683 -37.292 1.00 91.69 100 VAL A O 1
ATOM 791 N N . LEU A 1 101 ? 19.796 -10.662 -35.320 1.00 88.25 101 LEU A N 1
ATOM 792 C CA . LEU A 1 101 ? 18.664 -9.864 -35.790 1.00 88.25 101 LEU A CA 1
ATOM 793 C C . LEU A 1 101 ? 19.087 -8.900 -36.900 1.00 88.25 101 LEU A C 1
ATOM 795 O O . LEU A 1 101 ? 18.447 -8.864 -37.953 1.00 88.25 101 LEU A O 1
ATOM 799 N N . MET A 1 102 ? 20.213 -8.205 -36.721 1.00 88.25 102 MET A N 1
ATOM 800 C CA . MET A 1 102 ? 20.744 -7.293 -37.734 1.00 88.25 102 MET A CA 1
ATOM 801 C C . MET A 1 102 ? 21.041 -8.025 -39.050 1.00 88.25 102 MET A C 1
ATOM 803 O O . MET A 1 102 ? 20.710 -7.522 -40.122 1.00 88.25 102 MET A O 1
ATOM 807 N N . ARG A 1 103 ? 21.591 -9.245 -38.982 1.00 90.56 103 ARG A N 1
ATOM 808 C CA . ARG A 1 103 ? 21.891 -10.067 -40.164 1.00 90.56 103 ARG A CA 1
ATOM 809 C C . ARG A 1 103 ? 20.645 -10.655 -40.832 1.00 90.56 103 ARG A C 1
ATOM 811 O O . ARG A 1 103 ? 20.663 -10.859 -42.041 1.00 90.56 103 ARG A O 1
ATOM 818 N N . SER A 1 104 ? 19.592 -10.944 -40.069 1.00 86.62 104 SER A N 1
ATOM 819 C CA . SER A 1 104 ? 18.372 -11.585 -40.584 1.00 86.62 104 SER A CA 1
ATOM 820 C C . SER A 1 104 ? 17.520 -10.674 -41.475 1.00 86.62 104 SER A C 1
ATOM 822 O O . SER A 1 104 ? 16.820 -11.160 -42.358 1.00 86.62 104 SER A O 1
ATOM 824 N N . GLY A 1 105 ? 17.599 -9.358 -41.274 1.00 80.81 105 GLY A N 1
ATOM 825 C CA . GLY A 1 105 ? 16.848 -8.385 -42.073 1.00 80.81 105 GLY A CA 1
ATOM 826 C C . GLY A 1 105 ? 16.824 -6.975 -41.491 1.00 80.81 105 GLY A C 1
ATOM 827 O O . GLY A 1 105 ? 15.909 -6.210 -41.785 1.00 80.81 105 GLY A O 1
ATOM 828 N N . GLY A 1 106 ? 17.824 -6.626 -40.675 1.00 83.31 106 GLY A N 1
ATOM 829 C CA . GLY A 1 106 ? 18.060 -5.260 -40.218 1.00 83.31 106 GLY A CA 1
ATOM 830 C C . GLY A 1 106 ? 16.975 -4.675 -39.309 1.00 83.31 106 GLY A C 1
ATOM 831 O O . GLY A 1 106 ? 16.306 -5.372 -38.542 1.00 83.31 106 GLY A O 1
ATOM 832 N N . LEU A 1 107 ? 16.829 -3.350 -39.387 1.00 84.19 107 LEU A N 1
ATOM 833 C CA . LEU A 1 107 ? 15.970 -2.551 -38.513 1.00 84.19 107 LEU A CA 1
ATOM 834 C C . LEU A 1 107 ? 14.478 -2.958 -38.526 1.00 84.19 107 LEU A C 1
ATOM 836 O O . LEU A 1 107 ? 13.898 -3.028 -37.440 1.00 84.19 107 LEU A O 1
ATOM 840 N N . PRO A 1 108 ? 13.842 -3.281 -39.674 1.00 85.50 108 PRO A N 1
ATOM 841 C CA . PRO A 1 108 ? 12.430 -3.679 -39.68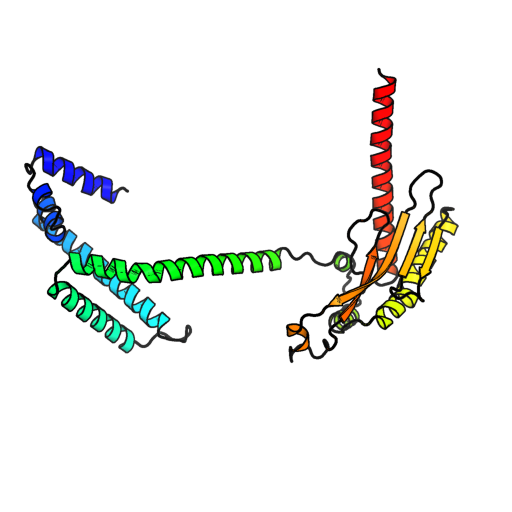9 1.00 85.50 108 PRO A CA 1
ATOM 842 C C . PRO A 1 108 ? 12.143 -4.954 -38.882 1.00 85.50 108 PRO A C 1
ATOM 844 O O . PRO A 1 108 ? 11.133 -5.043 -38.177 1.00 85.50 108 PRO A O 1
ATOM 847 N N . ILE A 1 109 ? 13.051 -5.937 -38.932 1.00 87.38 109 ILE A N 1
ATOM 848 C CA . ILE A 1 109 ? 12.917 -7.166 -38.139 1.00 87.38 109 ILE A CA 1
ATOM 849 C C . ILE A 1 109 ? 13.096 -6.860 -36.651 1.00 87.38 109 ILE A C 1
ATOM 851 O O . ILE A 1 109 ? 12.313 -7.345 -35.834 1.00 87.38 109 ILE A O 1
ATOM 855 N N . LEU A 1 110 ? 14.067 -6.012 -36.292 1.00 87.00 110 LEU A N 1
ATOM 856 C CA . LEU A 1 110 ? 14.284 -5.590 -34.905 1.00 87.00 110 LEU A CA 1
ATOM 857 C C . LEU A 1 110 ? 13.031 -4.918 -34.311 1.00 87.00 110 LEU A C 1
ATOM 859 O O . LEU A 1 110 ? 12.629 -5.241 -33.191 1.00 87.00 110 LEU A O 1
ATOM 863 N N . GLN A 1 111 ? 12.382 -4.029 -35.069 1.00 87.62 111 GLN A N 1
ATOM 864 C CA . GLN A 1 111 ? 11.139 -3.363 -34.660 1.00 87.62 111 GLN A CA 1
ATOM 865 C C . GLN A 1 111 ? 9.994 -4.362 -34.460 1.00 87.62 111 GLN A C 1
ATOM 867 O O . GLN A 1 111 ? 9.310 -4.327 -33.437 1.00 87.62 111 GLN A O 1
ATOM 872 N N . THR A 1 112 ? 9.824 -5.293 -35.402 1.00 90.50 112 THR A N 1
ATOM 873 C CA . THR A 1 112 ? 8.760 -6.305 -35.338 1.00 90.50 112 THR A CA 1
ATOM 874 C C . THR A 1 112 ? 8.942 -7.232 -34.135 1.00 90.50 112 THR A C 1
ATOM 876 O O . THR A 1 112 ? 7.996 -7.461 -33.384 1.00 90.50 112 THR A O 1
ATOM 879 N N . MET A 1 113 ? 10.164 -7.717 -33.896 1.00 90.69 113 MET A N 1
ATOM 880 C CA . MET A 1 113 ? 10.472 -8.570 -32.741 1.00 90.69 113 MET A CA 1
ATOM 881 C C . MET A 1 113 ? 10.251 -7.838 -31.418 1.00 90.69 113 MET A C 1
ATOM 883 O O . MET A 1 113 ? 9.700 -8.413 -30.483 1.00 90.69 113 MET A O 1
ATOM 887 N N . THR A 1 114 ? 10.610 -6.552 -31.355 1.00 90.81 114 THR A N 1
ATOM 888 C CA . THR A 1 114 ? 10.354 -5.722 -30.170 1.00 90.81 114 THR A CA 1
ATOM 889 C C . THR A 1 114 ? 8.856 -5.617 -29.884 1.00 90.81 114 THR A C 1
ATOM 891 O O . THR A 1 114 ? 8.452 -5.752 -28.733 1.00 90.81 114 THR A O 1
ATOM 894 N N . LEU A 1 115 ? 8.019 -5.445 -30.913 1.00 92.75 115 LEU A N 1
ATOM 895 C CA . LEU A 1 115 ? 6.561 -5.388 -30.761 1.00 92.75 115 LEU A CA 1
ATOM 896 C C . LEU A 1 115 ? 5.999 -6.724 -30.250 1.00 92.75 115 LEU A C 1
ATOM 898 O O . LEU A 1 115 ? 5.223 -6.743 -29.294 1.00 92.75 115 LEU A O 1
ATOM 902 N N . ILE A 1 116 ? 6.449 -7.842 -30.829 1.00 94.19 116 ILE A N 1
ATOM 903 C CA . ILE A 1 116 ? 6.039 -9.191 -30.412 1.00 94.19 116 ILE A CA 1
ATOM 904 C C . ILE A 1 116 ? 6.379 -9.440 -28.936 1.00 94.19 116 ILE A C 1
ATOM 906 O O . ILE A 1 116 ? 5.549 -9.982 -28.211 1.00 94.19 116 ILE A O 1
ATOM 910 N N . VAL A 1 117 ? 7.562 -9.022 -28.474 1.00 92.44 117 VAL A N 1
ATOM 911 C CA . VAL A 1 117 ? 7.987 -9.172 -27.069 1.00 92.44 117 VAL A CA 1
ATOM 912 C C . VAL A 1 117 ? 7.279 -8.176 -26.140 1.00 92.44 117 VAL A C 1
ATOM 914 O O . VAL A 1 117 ? 6.974 -8.510 -24.995 1.00 92.44 117 VAL A O 1
ATOM 917 N N . ALA A 1 118 ? 6.971 -6.968 -26.615 1.00 93.94 118 ALA A N 1
ATOM 918 C CA . ALA A 1 118 ? 6.297 -5.943 -25.820 1.00 93.94 118 ALA A CA 1
ATOM 919 C C . ALA A 1 118 ? 4.840 -6.304 -25.492 1.00 93.94 118 ALA A C 1
ATOM 921 O O . ALA A 1 118 ? 4.352 -5.953 -24.419 1.00 93.94 118 ALA A O 1
ATOM 922 N N . LEU A 1 119 ? 4.145 -7.018 -26.380 1.00 94.88 119 LEU A N 1
ATOM 923 C CA . LEU A 1 119 ? 2.740 -7.385 -26.194 1.00 94.88 119 LEU A CA 1
ATOM 924 C C . LEU A 1 119 ? 2.469 -8.237 -24.930 1.00 94.88 119 LEU A C 1
ATOM 926 O O . LEU A 1 119 ? 1.631 -7.834 -24.122 1.00 94.88 119 LEU A O 1
ATOM 930 N N . PRO A 1 120 ? 3.151 -9.373 -24.683 1.00 95.25 120 PRO A N 1
ATOM 931 C CA . PRO A 1 120 ? 2.955 -10.128 -23.444 1.00 95.25 120 PRO A CA 1
ATOM 932 C C . PRO A 1 120 ? 3.410 -9.338 -22.210 1.00 95.25 120 PRO A C 1
ATOM 934 O O . PRO A 1 120 ? 2.785 -9.432 -21.154 1.00 95.25 120 PRO A O 1
ATOM 937 N N . PHE A 1 121 ? 4.455 -8.513 -22.338 1.00 93.50 121 PHE A N 1
ATOM 938 C CA . PHE A 1 121 ? 4.915 -7.661 -21.242 1.00 93.50 121 PHE A CA 1
ATOM 939 C C . PHE A 1 121 ? 3.880 -6.589 -20.867 1.00 93.50 121 PHE A C 1
ATOM 941 O O . PHE A 1 121 ? 3.683 -6.312 -19.687 1.00 93.50 121 PHE A O 1
ATOM 948 N N . MET A 1 122 ? 3.150 -6.037 -21.841 1.00 96.44 122 MET A N 1
ATOM 949 C CA . MET A 1 122 ? 2.031 -5.122 -21.593 1.00 96.44 122 MET A CA 1
ATOM 950 C C . MET A 1 122 ? 0.949 -5.780 -20.728 1.00 96.44 122 MET A C 1
ATOM 952 O O . MET A 1 122 ? 0.466 -5.167 -19.777 1.00 96.44 122 MET A O 1
ATOM 956 N N . LEU A 1 123 ? 0.591 -7.033 -21.019 1.00 96.50 123 LEU A N 1
ATOM 957 C CA . LEU A 1 123 ? -0.392 -7.770 -20.223 1.00 96.50 123 LEU A CA 1
ATOM 958 C C . LEU A 1 123 ? 0.098 -7.980 -18.783 1.00 96.50 123 LEU A C 1
ATOM 960 O O . LEU A 1 123 ? -0.664 -7.784 -17.836 1.00 96.50 123 LEU A O 1
ATOM 964 N N . LEU A 1 124 ? 1.384 -8.294 -18.606 1.00 96.25 124 LEU A N 1
ATOM 965 C CA . LEU A 1 124 ? 2.010 -8.383 -17.285 1.00 96.25 124 LEU A CA 1
ATOM 966 C C . LEU A 1 124 ? 1.943 -7.040 -16.538 1.00 96.25 124 LEU A C 1
ATOM 968 O O . LEU A 1 124 ? 1.566 -7.009 -15.366 1.00 96.25 124 LEU A O 1
ATOM 972 N N . MET A 1 125 ? 2.231 -5.924 -17.212 1.00 95.81 125 MET A N 1
ATOM 973 C CA . MET A 1 125 ? 2.146 -4.581 -16.626 1.00 95.81 125 MET A CA 1
ATOM 974 C C . MET A 1 125 ? 0.723 -4.225 -16.166 1.00 95.81 125 MET A C 1
ATOM 976 O O . MET A 1 125 ? 0.558 -3.614 -15.109 1.00 95.81 125 MET A O 1
ATOM 980 N N . LEU A 1 126 ? -0.313 -4.646 -16.901 1.00 97.06 126 LEU A N 1
ATOM 981 C CA . LEU A 1 126 ? -1.707 -4.469 -16.474 1.00 97.06 126 LEU A CA 1
ATOM 982 C C . LEU A 1 126 ? -2.016 -5.254 -15.194 1.00 97.06 126 LEU A C 1
ATOM 984 O O . LEU A 1 126 ? -2.613 -4.706 -14.266 1.00 97.06 126 LEU A O 1
ATOM 988 N N . ILE A 1 127 ? -1.558 -6.506 -15.103 1.00 97.50 127 ILE A N 1
ATOM 989 C CA . ILE A 1 127 ? -1.706 -7.321 -13.888 1.00 97.50 127 ILE A CA 1
ATOM 990 C C . ILE A 1 127 ? -0.998 -6.652 -12.703 1.00 97.50 127 ILE A C 1
ATOM 992 O O . ILE A 1 127 ? -1.565 -6.569 -11.612 1.00 97.50 127 ILE A O 1
ATOM 996 N N . MET A 1 128 ? 0.211 -6.121 -12.912 1.00 96.62 128 MET A N 1
ATOM 997 C CA . MET A 1 128 ? 0.944 -5.394 -11.871 1.00 96.62 128 MET A CA 1
ATOM 998 C C . MET A 1 128 ? 0.194 -4.148 -11.391 1.00 96.62 128 MET A C 1
ATOM 1000 O O . MET A 1 128 ? 0.152 -3.898 -10.188 1.00 96.62 128 MET A O 1
ATOM 1004 N N . CYS A 1 129 ? -0.441 -3.397 -12.295 1.00 97.56 129 CYS A N 1
ATOM 1005 C CA . CYS A 1 129 ? -1.253 -2.234 -11.934 1.00 97.56 129 CYS A CA 1
ATOM 1006 C C . CYS A 1 129 ? -2.440 -2.624 -11.035 1.00 97.56 129 CYS A C 1
ATOM 1008 O O . CYS A 1 129 ? -2.646 -2.018 -9.982 1.00 97.56 129 CYS A O 1
ATOM 1010 N N . VAL A 1 130 ? -3.166 -3.692 -11.389 1.00 97.06 130 VAL A N 1
ATOM 1011 C CA . VAL A 1 130 ? -4.280 -4.212 -10.574 1.00 97.06 130 VAL A CA 1
ATOM 1012 C C . VAL A 1 130 ? -3.789 -4.715 -9.214 1.00 97.06 130 VAL A C 1
ATOM 1014 O O . VAL A 1 130 ? -4.416 -4.445 -8.188 1.00 97.06 130 VAL A O 1
ATOM 1017 N N . SER A 1 131 ? -2.650 -5.411 -9.177 1.00 96.19 131 SER A N 1
ATOM 1018 C CA . SER A 1 131 ? -2.044 -5.879 -7.927 1.00 96.19 131 SER A CA 1
ATOM 1019 C C . SER A 1 131 ? -1.648 -4.719 -7.016 1.00 96.19 131 SER A C 1
ATOM 1021 O O . SER A 1 131 ? -1.892 -4.778 -5.811 1.00 96.19 131 SER A O 1
ATOM 1023 N N . LEU A 1 132 ? -1.065 -3.657 -7.578 1.00 96.31 132 LEU A N 1
ATOM 1024 C CA . LEU A 1 132 ? -0.689 -2.462 -6.829 1.00 96.31 132 LEU A CA 1
ATOM 1025 C C . LEU A 1 132 ? -1.924 -1.758 -6.261 1.00 96.31 132 LEU A C 1
ATOM 1027 O O . LEU A 1 132 ? -1.941 -1.409 -5.085 1.00 96.31 132 LEU A O 1
ATOM 1031 N N . TRP A 1 133 ? -2.980 -1.619 -7.065 1.00 96.62 133 TRP A N 1
ATOM 1032 C CA . TRP A 1 133 ? -4.251 -1.046 -6.622 1.00 96.62 133 TRP A CA 1
ATOM 1033 C C . TRP A 1 133 ? -4.869 -1.837 -5.465 1.00 96.62 133 TRP A C 1
ATOM 1035 O O . TRP A 1 133 ? -5.302 -1.268 -4.463 1.00 96.62 133 TRP A O 1
ATOM 1045 N N . LYS A 1 134 ? -4.874 -3.171 -5.568 1.00 94.62 134 LYS A N 1
ATOM 1046 C CA . LYS A 1 134 ? -5.354 -4.045 -4.493 1.00 94.62 134 LYS A CA 1
ATOM 1047 C C . LYS A 1 134 ? -4.509 -3.897 -3.224 1.00 94.62 134 LYS A C 1
ATOM 1049 O O . LYS A 1 134 ? -5.079 -3.844 -2.137 1.00 94.62 134 LYS A O 1
ATOM 1054 N N . GLY A 1 135 ? -3.186 -3.806 -3.365 1.00 94.31 135 GLY A N 1
ATOM 1055 C CA . GLY A 1 135 ? -2.266 -3.568 -2.251 1.00 94.31 135 GLY A CA 1
ATOM 1056 C C . GLY A 1 135 ? -2.536 -2.236 -1.554 1.00 94.31 135 GLY A C 1
ATOM 1057 O O . GLY A 1 135 ? -2.696 -2.208 -0.339 1.00 94.31 135 GLY A O 1
ATOM 1058 N N . LEU A 1 136 ? -2.695 -1.159 -2.323 1.00 94.44 136 LEU A N 1
ATOM 1059 C CA . LEU A 1 136 ? -2.984 0.169 -1.783 1.00 94.44 136 LEU A CA 1
ATOM 1060 C C . LEU A 1 136 ? -4.335 0.218 -1.054 1.00 94.44 136 LEU A C 1
ATOM 1062 O O . LEU A 1 136 ? -4.439 0.822 0.007 1.00 94.44 136 LEU A O 1
ATOM 1066 N N . ASN A 1 137 ? -5.359 -0.467 -1.570 1.00 92.81 137 ASN A N 1
ATOM 1067 C CA . ASN A 1 137 ? -6.650 -0.569 -0.884 1.00 92.81 137 ASN A CA 1
ATOM 1068 C C . ASN A 1 137 ? -6.563 -1.347 0.436 1.00 92.81 137 ASN A C 1
ATOM 1070 O O . ASN A 1 137 ? -7.270 -1.020 1.388 1.00 92.81 137 ASN A O 1
ATOM 1074 N N . ALA A 1 138 ? -5.737 -2.395 0.500 1.00 90.94 138 ALA A N 1
ATOM 1075 C CA . ALA A 1 138 ? -5.505 -3.122 1.745 1.00 90.94 138 ALA A CA 1
ATOM 1076 C C . ALA A 1 138 ? -4.790 -2.233 2.774 1.00 90.94 138 ALA A C 1
ATOM 1078 O O . ALA A 1 138 ? -5.195 -2.190 3.934 1.00 90.94 138 ALA A O 1
ATOM 1079 N N . ASP A 1 139 ? -3.801 -1.465 2.325 1.00 91.25 139 ASP A N 1
ATOM 1080 C CA . ASP A 1 139 ? -3.052 -0.527 3.158 1.00 91.25 139 ASP A CA 1
ATOM 1081 C C . ASP A 1 139 ? -3.940 0.618 3.674 1.00 91.25 139 ASP A C 1
ATOM 1083 O O . ASP A 1 139 ? -3.966 0.934 4.862 1.00 91.25 139 ASP A O 1
ATOM 1087 N N . GLN A 1 140 ? -4.801 1.170 2.816 1.00 90.19 140 GLN A N 1
ATOM 1088 C CA . GLN A 1 140 ? -5.780 2.173 3.230 1.00 90.19 140 GLN A CA 1
ATOM 1089 C C . GLN A 1 140 ? -6.731 1.631 4.305 1.00 90.19 140 GLN A C 1
ATOM 1091 O O . GLN A 1 140 ? -7.029 2.334 5.270 1.00 90.19 140 GLN A O 1
ATOM 1096 N N . LYS A 1 141 ? -7.206 0.386 4.178 1.00 85.50 141 LYS A N 1
ATOM 1097 C CA . LYS A 1 141 ? -8.033 -0.248 5.219 1.00 85.50 141 LYS A CA 1
ATOM 1098 C C . LYS A 1 141 ? -7.273 -0.390 6.533 1.00 85.50 141 LYS A C 1
ATOM 1100 O O . LYS A 1 141 ? -7.835 -0.092 7.583 1.00 85.50 141 LYS A O 1
ATOM 1105 N N . TYR A 1 142 ? -6.003 -0.780 6.474 1.00 82.38 142 TYR A N 1
ATOM 1106 C CA . TYR A 1 142 ? -5.148 -0.874 7.652 1.00 82.38 142 TYR A CA 1
ATOM 1107 C C . TYR A 1 142 ? -5.047 0.477 8.382 1.00 82.38 142 TYR A C 1
ATOM 1109 O O . TYR A 1 142 ? -5.343 0.553 9.571 1.00 82.38 142 TYR A O 1
ATOM 1117 N N . PHE A 1 143 ? -4.762 1.568 7.663 1.00 80.00 143 PHE A N 1
ATOM 1118 C CA . PHE A 1 143 ? -4.631 2.901 8.269 1.00 80.00 143 PHE A CA 1
ATOM 1119 C C . PHE A 1 143 ? -5.954 3.569 8.669 1.00 80.00 143 PHE A C 1
ATOM 1121 O O . PHE A 1 143 ? -5.962 4.449 9.526 1.00 80.00 143 PHE A O 1
ATOM 1128 N N . THR A 1 144 ? -7.078 3.187 8.057 1.00 83.62 144 THR A N 1
ATOM 1129 C CA . THR A 1 144 ? -8.403 3.757 8.374 1.00 83.62 144 THR A CA 1
ATOM 1130 C C . THR A 1 144 ? -9.164 2.977 9.443 1.00 83.62 144 THR A C 1
ATOM 1132 O O . THR A 1 144 ? -10.222 3.435 9.884 1.00 83.62 144 THR A O 1
ATOM 1135 N N . THR A 1 145 ? -8.640 1.829 9.883 1.00 76.38 145 THR A N 1
ATOM 1136 C CA . THR A 1 145 ? -9.234 1.047 10.970 1.00 76.38 145 THR A CA 1
ATOM 1137 C C . THR A 1 145 ? -9.191 1.872 12.254 1.00 76.38 145 THR A C 1
ATOM 1139 O O . THR A 1 145 ? -8.135 2.102 12.839 1.00 76.38 145 THR A O 1
ATOM 1142 N N . LYS A 1 146 ? -10.356 2.374 12.673 1.00 71.75 146 LYS A N 1
ATOM 1143 C CA . LYS A 1 146 ? -10.500 3.124 13.922 1.00 71.75 146 LYS A CA 1
ATOM 1144 C C . LYS A 1 146 ? -10.357 2.164 15.097 1.00 71.75 146 LYS A C 1
ATOM 1146 O O . LYS A 1 146 ? -10.884 1.054 15.055 1.00 71.75 146 LYS A O 1
ATOM 1151 N N . VAL A 1 147 ? -9.701 2.626 16.157 1.00 74.44 147 VAL A N 1
ATOM 1152 C CA . VAL A 1 147 ? -9.758 1.950 17.457 1.00 74.44 147 VAL A CA 1
ATOM 1153 C C . VAL A 1 147 ? -11.212 1.854 17.923 1.00 74.44 147 VAL A C 1
ATOM 1155 O O . VAL A 1 147 ? -12.037 2.718 17.598 1.00 74.44 147 VAL A O 1
ATOM 1158 N N . THR A 1 148 ? -11.545 0.789 18.648 1.00 70.81 148 THR A N 1
ATOM 1159 C CA . THR A 1 148 ? -12.893 0.616 19.190 1.00 70.81 148 THR A CA 1
ATOM 1160 C C . THR A 1 148 ? -13.241 1.799 20.102 1.00 70.81 148 THR A C 1
ATOM 1162 O O . THR A 1 148 ? -12.380 2.272 20.843 1.00 70.81 148 THR A O 1
ATOM 1165 N N . PRO A 1 149 ? -14.492 2.301 20.099 1.00 69.88 149 PRO A N 1
ATOM 1166 C CA . PRO A 1 149 ? -14.890 3.417 20.965 1.00 69.88 149 PRO A CA 1
ATOM 1167 C C . PRO A 1 149 ? -14.588 3.186 22.456 1.00 69.88 149 PRO A C 1
ATOM 1169 O O . PRO A 1 149 ? -14.351 4.141 23.192 1.00 69.88 149 PRO A O 1
ATOM 1172 N N . THR A 1 150 ? -14.538 1.921 22.882 1.00 70.56 150 THR A N 1
ATOM 1173 C CA . THR A 1 150 ? -14.135 1.481 24.223 1.00 70.56 150 THR A CA 1
ATOM 1174 C C . THR A 1 150 ? -12.712 1.843 24.610 1.00 70.56 150 THR A C 1
ATOM 1176 O O . THR A 1 150 ? -12.466 2.104 25.785 1.00 70.56 150 THR A O 1
ATOM 1179 N N . SER A 1 151 ? -11.775 1.891 23.659 1.00 69.19 151 SER A N 1
ATOM 1180 C CA . SER A 1 151 ? -10.362 2.125 23.971 1.00 69.19 151 SER A CA 1
ATOM 1181 C C . SER A 1 151 ? -10.097 3.528 24.520 1.00 69.19 151 SER A C 1
ATOM 1183 O O . SER A 1 151 ? -9.052 3.772 25.111 1.00 69.19 151 SER A O 1
ATOM 1185 N N . VAL A 1 152 ? -11.041 4.460 24.344 1.00 72.00 152 VAL A N 1
ATOM 1186 C CA . VAL A 1 152 ? -10.973 5.820 24.902 1.00 72.00 152 VAL A CA 1
ATOM 1187 C C . VAL A 1 152 ? -10.965 5.802 26.434 1.00 72.00 152 VAL A C 1
ATOM 1189 O O . VAL A 1 152 ? -10.391 6.697 27.048 1.00 72.00 152 VAL A O 1
ATOM 1192 N N . TYR A 1 153 ? -11.567 4.784 27.053 1.00 70.62 153 TYR A N 1
ATOM 1193 C CA . TYR A 1 153 ? -11.659 4.659 28.509 1.00 70.62 153 TYR A CA 1
ATOM 1194 C C . TYR A 1 153 ? -10.455 3.946 29.134 1.00 70.62 153 TYR A C 1
ATOM 1196 O O . TYR A 1 153 ? -10.376 3.815 30.351 1.00 70.62 153 TYR A O 1
ATOM 1204 N N . TRP A 1 154 ? -9.497 3.487 28.325 1.00 72.69 154 TRP A N 1
ATOM 1205 C CA . TRP A 1 154 ? -8.395 2.677 28.821 1.00 72.69 154 TRP A CA 1
ATOM 1206 C C . TRP A 1 154 ? -7.374 3.507 29.606 1.00 72.69 154 TRP A C 1
ATOM 1208 O O . TRP A 1 154 ? -6.660 4.341 29.056 1.00 72.69 154 TRP A O 1
ATOM 1218 N N . ASN A 1 155 ? -7.253 3.216 30.901 1.00 74.75 155 ASN A N 1
ATOM 1219 C CA . ASN A 1 155 ? -6.139 3.645 31.752 1.00 74.75 155 ASN A CA 1
ATOM 1220 C C . ASN A 1 155 ? -5.008 2.592 31.796 1.00 74.75 155 ASN A C 1
ATOM 1222 O O . ASN A 1 155 ? -5.218 1.419 31.500 1.00 74.75 155 ASN A O 1
ATOM 1226 N N . GLY A 1 156 ? -3.792 2.983 32.183 1.00 74.88 156 GLY A N 1
ATOM 1227 C CA . GLY A 1 156 ? -2.652 2.056 32.278 1.00 74.88 156 GLY A CA 1
ATOM 1228 C C . GLY A 1 156 ? -2.689 1.101 33.479 1.00 74.88 156 GLY A C 1
ATOM 1229 O O . GLY A 1 156 ? -1.788 0.282 33.618 1.00 74.88 156 GLY A O 1
ATOM 1230 N N . GLU A 1 157 ? -3.687 1.209 34.357 1.00 79.06 157 GLU A N 1
ATOM 1231 C CA . GLU A 1 157 ? -3.693 0.530 35.660 1.00 79.06 157 GLU A CA 1
ATOM 1232 C C . GLU A 1 157 ? -3.960 -0.979 35.547 1.00 79.06 157 GLU A C 1
ATOM 1234 O O . GLU A 1 157 ? -3.327 -1.753 36.259 1.00 79.06 157 GLU A O 1
ATOM 1239 N N . ASN A 1 158 ? -4.802 -1.406 34.595 1.00 78.38 158 ASN A N 1
ATOM 1240 C CA . ASN A 1 158 ? -5.245 -2.804 34.451 1.00 78.38 158 ASN A CA 1
ATOM 1241 C C . ASN A 1 158 ? -4.824 -3.430 33.106 1.00 78.38 158 ASN A C 1
ATOM 1243 O O . ASN A 1 158 ? -5.566 -4.209 32.502 1.00 78.38 158 ASN A O 1
ATOM 1247 N N . TRP A 1 159 ? -3.654 -3.062 32.573 1.00 81.81 159 TRP A N 1
ATOM 1248 C CA . TRP A 1 159 ? -3.250 -3.485 31.225 1.00 81.81 159 TRP A CA 1
ATOM 1249 C C . TRP A 1 159 ? -3.017 -5.000 31.102 1.00 81.81 159 TRP A C 1
ATOM 1251 O O . TRP A 1 159 ? -3.276 -5.550 30.033 1.00 81.81 159 TRP A O 1
ATOM 1261 N N . GLN A 1 160 ? -2.575 -5.685 32.167 1.00 83.88 160 GLN A N 1
ATOM 1262 C CA . GLN A 1 160 ? -2.377 -7.141 32.146 1.00 83.88 160 GLN A CA 1
ATOM 1263 C C . GLN A 1 160 ? -3.704 -7.897 32.020 1.00 83.88 160 GLN A C 1
ATOM 1265 O O . GLN A 1 160 ? -3.818 -8.779 31.174 1.00 83.88 160 GLN A O 1
ATOM 1270 N N . GLU A 1 161 ? -4.712 -7.522 32.815 1.00 79.06 161 GLU A N 1
ATOM 1271 C CA . GLU A 1 161 ? -6.050 -8.131 32.762 1.00 79.06 161 GLU A CA 1
ATOM 1272 C C . GLU A 1 161 ? -6.694 -7.914 31.388 1.00 79.06 161 GLU A C 1
ATOM 1274 O O . GLU A 1 161 ? -7.296 -8.821 30.819 1.00 79.06 161 GLU A O 1
ATOM 1279 N N . ARG A 1 162 ? -6.512 -6.720 30.809 1.00 80.62 162 ARG A N 1
ATOM 1280 C CA . ARG A 1 162 ? -6.995 -6.422 29.456 1.00 80.62 162 ARG A CA 1
ATOM 1281 C C . ARG A 1 162 ? -6.268 -7.235 28.391 1.00 80.62 162 ARG A C 1
ATOM 1283 O O . ARG A 1 162 ? -6.918 -7.740 27.485 1.00 80.62 162 ARG A O 1
ATOM 1290 N N . LEU A 1 163 ? -4.946 -7.383 28.488 1.00 82.62 163 LEU A N 1
ATOM 1291 C CA . LEU A 1 163 ? -4.188 -8.214 27.551 1.00 82.62 163 LEU A CA 1
ATOM 1292 C C . LEU A 1 163 ? -4.668 -9.669 27.598 1.00 82.62 163 LEU A C 1
ATOM 1294 O O . LEU A 1 163 ? -4.857 -10.278 26.550 1.00 82.62 163 LEU A O 1
ATOM 1298 N N . GLU A 1 164 ? -4.915 -10.204 28.793 1.00 82.88 164 GLU A N 1
ATOM 1299 C CA . GLU A 1 164 ? -5.478 -11.545 28.960 1.00 82.88 164 GLU A CA 1
ATOM 1300 C C . GLU A 1 164 ? -6.862 -11.668 28.305 1.00 82.88 164 GLU A C 1
ATOM 1302 O O . GLU A 1 164 ? -7.122 -12.639 27.596 1.00 82.88 164 GLU A O 1
ATOM 1307 N N . GLN A 1 165 ? -7.730 -10.666 28.474 1.00 79.69 165 GLN A N 1
ATOM 1308 C CA . GLN A 1 165 ? -9.042 -10.633 27.821 1.00 79.69 165 GLN A CA 1
ATOM 1309 C C . GLN A 1 165 ? -8.952 -10.525 26.292 1.00 79.69 165 GLN A C 1
ATOM 1311 O O . GLN A 1 165 ? -9.793 -11.097 25.611 1.00 79.69 165 GLN A O 1
ATOM 1316 N N . ILE A 1 166 ? -7.963 -9.806 25.751 1.00 83.06 166 ILE A N 1
ATOM 1317 C CA . ILE A 1 166 ? -7.752 -9.671 24.298 1.00 83.06 166 ILE A CA 1
ATOM 1318 C C . ILE A 1 166 ? -7.246 -10.985 23.692 1.00 83.06 166 ILE A C 1
ATOM 1320 O O . ILE A 1 166 ? -7.612 -11.336 22.573 1.00 83.06 166 ILE A O 1
ATOM 1324 N N . LEU A 1 167 ? -6.374 -11.697 24.410 1.00 81.94 167 LEU A N 1
ATOM 1325 C CA . LEU A 1 167 ? -5.766 -12.936 23.923 1.00 81.94 167 LEU A CA 1
ATOM 1326 C C . LEU A 1 167 ? -6.710 -14.139 24.015 1.00 81.94 167 LEU A C 1
ATOM 1328 O O . LEU A 1 167 ? -6.553 -15.089 23.249 1.00 81.94 167 LEU A O 1
ATOM 1332 N N . ASN A 1 168 ? -7.679 -14.110 24.929 1.00 81.69 168 ASN A N 1
ATOM 1333 C CA . ASN A 1 168 ? -8.606 -15.215 25.134 1.00 81.69 168 ASN A CA 1
ATOM 1334 C C . ASN A 1 168 ? -9.900 -15.036 24.331 1.00 81.69 168 ASN A C 1
ATOM 1336 O O . ASN A 1 168 ? -10.612 -14.040 24.452 1.00 81.69 168 ASN A O 1
ATOM 1340 N N . GLN A 1 169 ? -10.247 -16.061 23.551 1.00 80.56 169 GLN A N 1
ATOM 1341 C CA . GLN A 1 169 ? -11.515 -16.104 22.832 1.00 80.56 169 GLN A CA 1
ATOM 1342 C C . GLN A 1 169 ? -12.693 -16.133 23.814 1.00 80.56 169 GLN A C 1
ATOM 1344 O O . GLN A 1 169 ? -12.722 -16.935 24.746 1.00 80.56 169 GLN A O 1
ATOM 1349 N N . THR A 1 170 ? -13.677 -15.263 23.592 1.00 83.38 170 THR A N 1
ATOM 1350 C CA . THR A 1 170 ? -14.788 -15.051 24.527 1.00 83.38 170 THR A CA 1
ATOM 1351 C C . THR A 1 170 ? -15.969 -15.943 24.176 1.00 83.38 170 THR A C 1
ATOM 1353 O O . THR A 1 170 ? -16.434 -15.963 23.032 1.00 83.38 170 THR A O 1
ATOM 1356 N N . GLN A 1 171 ? -16.459 -16.694 25.161 1.00 86.38 171 GLN A N 1
ATOM 1357 C CA . GLN A 1 171 ? -17.614 -17.569 24.992 1.00 86.38 171 GLN A CA 1
ATOM 1358 C C . GLN A 1 171 ? -18.897 -16.896 25.484 1.00 86.38 171 GLN A C 1
ATOM 1360 O O . GLN A 1 171 ? -18.883 -15.955 26.276 1.00 86.38 171 GLN A O 1
ATOM 1365 N N . GLU A 1 172 ? -20.049 -17.419 25.069 1.00 85.12 172 GLU A N 1
ATOM 1366 C CA . GLU A 1 172 ? -21.356 -16.893 25.480 1.00 85.12 17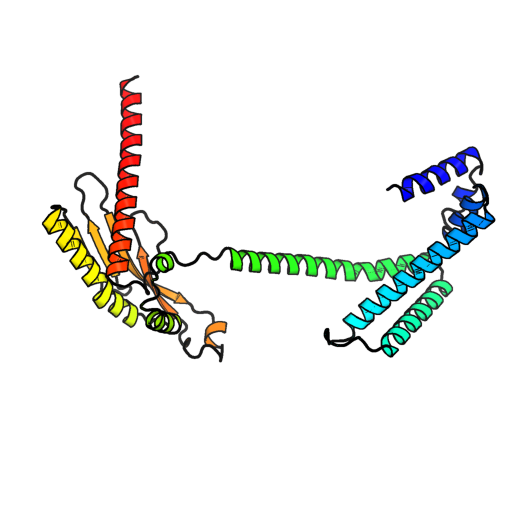2 GLU A CA 1
ATOM 1367 C C . GLU A 1 172 ? -21.541 -16.873 27.014 1.00 85.12 172 GLU A C 1
ATOM 1369 O O . GLU A 1 172 ? -22.141 -15.953 27.576 1.00 85.12 172 GLU A O 1
ATOM 1374 N N . GLN A 1 173 ? -20.960 -17.849 27.722 1.00 86.31 173 GLN A N 1
ATOM 1375 C CA . GLN A 1 173 ? -20.980 -17.898 29.188 1.00 86.31 173 GLN A CA 1
ATOM 1376 C C . GLN A 1 173 ? -20.208 -16.734 29.824 1.00 86.31 173 GLN A C 1
ATOM 1378 O O . GLN A 1 173 ? -20.622 -16.216 30.867 1.00 86.31 173 GLN A O 1
ATOM 1383 N N . ASP A 1 174 ? -19.120 -16.296 29.191 1.00 88.00 174 ASP A N 1
ATOM 1384 C CA . ASP A 1 174 ? -18.334 -15.148 29.640 1.00 88.00 174 ASP A CA 1
ATOM 1385 C C . ASP A 1 174 ? -19.121 -13.852 29.454 1.00 88.00 174 ASP A C 1
ATOM 1387 O O . ASP A 1 174 ? -19.131 -13.008 30.354 1.00 88.00 174 ASP A O 1
ATOM 1391 N N . ILE A 1 175 ? -19.884 -13.738 28.361 1.00 90.12 175 ILE A N 1
ATOM 1392 C CA . ILE A 1 175 ? -20.805 -12.615 28.142 1.00 90.12 175 ILE A CA 1
ATOM 1393 C C . ILE A 1 175 ? -21.882 -12.578 29.222 1.00 90.12 175 ILE A C 1
ATOM 1395 O O . ILE A 1 175 ? -22.122 -11.537 29.833 1.00 90.12 175 ILE A O 1
ATOM 1399 N N . LEU A 1 176 ? -22.492 -13.720 29.542 1.00 91.19 176 LEU A N 1
ATOM 1400 C CA . LEU A 1 176 ? -23.477 -13.795 30.619 1.00 91.19 176 LEU A CA 1
ATOM 1401 C C . LEU A 1 176 ? -22.872 -13.387 31.974 1.00 91.19 176 LEU A C 1
ATOM 1403 O O . LEU A 1 176 ? -23.516 -12.696 32.772 1.00 91.19 176 LEU A O 1
ATOM 1407 N N . LYS A 1 177 ? -21.628 -13.799 32.243 1.00 91.50 177 LYS A N 1
ATOM 1408 C CA . LYS A 1 177 ? -20.887 -13.422 33.451 1.00 91.50 177 LYS A CA 1
ATOM 1409 C C . LYS A 1 177 ? -20.615 -11.918 33.483 1.00 91.50 177 LYS A C 1
ATOM 1411 O O . LYS A 1 177 ? -20.853 -11.311 34.527 1.00 91.50 177 LYS A O 1
ATOM 1416 N N . PHE A 1 178 ? -20.195 -11.323 32.368 1.00 92.31 178 PHE A N 1
ATOM 1417 C CA . PHE A 1 178 ? -20.007 -9.879 32.218 1.00 92.31 178 PHE A CA 1
ATOM 1418 C C . PHE A 1 178 ? -21.309 -9.113 32.477 1.00 92.31 178 PHE A C 1
ATOM 1420 O O . PHE A 1 178 ? -21.346 -8.205 33.309 1.00 92.31 178 PHE A O 1
ATOM 1427 N N . LEU A 1 179 ? -22.416 -9.533 31.857 1.00 93.38 179 LEU A N 1
ATOM 1428 C CA . LEU A 1 179 ? -23.711 -8.882 32.041 1.00 93.38 179 LEU A CA 1
ATOM 1429 C C . LEU A 1 179 ? -24.177 -8.930 33.505 1.00 93.38 179 LEU A C 1
ATOM 1431 O O . LEU A 1 179 ? -24.684 -7.939 34.030 1.00 93.38 179 LEU A O 1
ATOM 1435 N N . LYS A 1 180 ? -23.979 -10.062 34.193 1.00 93.75 180 LYS A N 1
ATOM 1436 C CA . LYS A 1 180 ? -24.405 -10.246 35.592 1.00 93.75 180 LYS A CA 1
ATOM 1437 C C . LYS A 1 180 ? -23.481 -9.584 36.614 1.00 93.75 180 LYS A C 1
ATOM 1439 O O . LYS A 1 180 ? -23.973 -9.127 37.644 1.00 93.75 180 LYS A O 1
ATOM 1444 N N . ARG A 1 181 ? -22.163 -9.587 36.383 1.00 93.75 181 ARG A N 1
ATOM 1445 C CA . ARG A 1 181 ? -21.158 -9.136 37.366 1.00 93.75 181 ARG A CA 1
ATOM 1446 C C . ARG A 1 181 ? -20.642 -7.722 37.129 1.00 93.75 181 ARG A C 1
ATOM 1448 O O . ARG A 1 181 ? -20.202 -7.104 38.091 1.00 93.75 181 ARG A O 1
ATOM 1455 N N . THR A 1 182 ? -20.732 -7.216 35.905 1.00 92.62 182 THR A N 1
ATOM 1456 C CA . THR A 1 182 ? -20.214 -5.894 35.535 1.00 92.62 182 THR A CA 1
ATOM 1457 C C . THR A 1 182 ? -21.354 -4.968 35.130 1.00 92.62 182 THR A C 1
ATOM 1459 O O . THR A 1 182 ? -21.608 -3.974 35.809 1.00 92.62 182 THR A O 1
ATOM 1462 N N . ALA A 1 183 ? -22.116 -5.327 34.090 1.00 94.56 183 ALA A N 1
ATOM 1463 C CA . ALA A 1 183 ? -23.115 -4.419 33.526 1.00 94.56 183 ALA A CA 1
ATOM 1464 C C . ALA A 1 183 ? -24.311 -4.165 34.451 1.00 94.56 183 ALA A C 1
ATOM 1466 O O . ALA A 1 183 ? -24.679 -3.019 34.705 1.00 94.56 183 ALA A O 1
ATOM 1467 N N . LEU A 1 184 ? -24.913 -5.227 34.992 1.00 95.44 184 LEU A N 1
ATOM 1468 C CA . LEU A 1 184 ? -26.082 -5.107 35.857 1.00 95.44 184 LEU A CA 1
ATOM 1469 C C . LEU A 1 184 ? -25.785 -4.328 37.156 1.00 95.44 184 LEU A C 1
ATOM 1471 O O . LEU A 1 184 ? -26.593 -3.463 37.503 1.00 95.44 184 LEU A O 1
ATOM 1475 N N . PRO A 1 185 ? -24.676 -4.574 37.887 1.00 96.25 185 PRO A N 1
ATOM 1476 C CA . PRO A 1 185 ? -24.315 -3.759 39.046 1.00 96.25 185 PRO A CA 1
ATOM 1477 C C . PRO A 1 185 ? -24.087 -2.285 38.699 1.00 96.25 185 PRO A C 1
ATOM 1479 O O . PRO A 1 185 ? -24.647 -1.431 39.379 1.00 96.25 185 PRO A O 1
ATOM 1482 N N . ALA A 1 186 ? -23.368 -1.993 37.611 1.00 95.44 186 ALA A N 1
ATOM 1483 C CA . ALA A 1 186 ? -23.126 -0.629 37.137 1.00 95.44 186 ALA A CA 1
ATOM 1484 C C . ALA A 1 186 ? -24.435 0.126 36.837 1.00 95.44 186 ALA A C 1
ATOM 1486 O O . ALA A 1 186 ? -24.664 1.238 37.312 1.00 95.44 186 ALA A O 1
ATOM 1487 N N . MET A 1 187 ? -25.351 -0.516 36.107 1.00 96.25 187 MET A N 1
ATOM 1488 C CA . MET A 1 187 ? -26.672 0.039 35.806 1.00 96.25 187 MET A CA 1
ATOM 1489 C C . MET A 1 187 ? -27.517 0.250 37.069 1.00 96.25 187 MET A C 1
ATOM 1491 O O . MET A 1 187 ? -28.248 1.234 37.165 1.00 96.25 187 MET A O 1
ATOM 1495 N N . ARG A 1 188 ? -27.430 -0.652 38.057 1.00 95.88 188 ARG A N 1
ATOM 1496 C CA . ARG A 1 188 ? -28.138 -0.514 39.342 1.00 95.88 188 ARG A CA 1
ATOM 1497 C C . ARG A 1 188 ? -27.609 0.650 40.171 1.00 95.88 188 ARG A C 1
ATOM 1499 O O . ARG A 1 188 ? -28.421 1.383 40.729 1.00 95.88 188 ARG A O 1
ATOM 1506 N N . GLU A 1 189 ? -26.292 0.816 40.228 1.00 96.19 189 GLU A N 1
ATOM 1507 C CA . GLU A 1 189 ? -25.636 1.936 40.908 1.00 96.19 189 GLU A CA 1
ATOM 1508 C C . GLU A 1 189 ? -26.089 3.271 40.307 1.00 96.19 189 GLU A C 1
ATOM 1510 O O . GLU A 1 189 ? -26.626 4.123 41.017 1.00 96.19 189 GLU A O 1
ATOM 1515 N N . LEU A 1 190 ? -26.004 3.405 38.980 1.00 94.50 190 LEU A N 1
ATOM 1516 C CA . LEU A 1 190 ? -26.461 4.604 38.280 1.00 94.50 190 LEU A CA 1
ATOM 1517 C C . LEU A 1 190 ? -27.963 4.856 38.487 1.00 94.50 190 LEU A C 1
ATOM 1519 O O . LEU A 1 190 ? -28.376 5.981 38.765 1.00 94.50 190 LEU A O 1
ATOM 1523 N N . ARG A 1 191 ? -28.795 3.811 38.401 1.00 94.88 191 ARG A N 1
ATOM 1524 C CA . ARG A 1 191 ? -30.237 3.909 38.672 1.00 94.88 191 ARG A CA 1
ATOM 1525 C C . ARG A 1 191 ? -30.510 4.443 40.079 1.00 94.88 191 ARG A C 1
ATOM 1527 O O . ARG A 1 191 ? -31.398 5.278 40.238 1.00 94.88 191 ARG A O 1
ATOM 1534 N N . GLN A 1 192 ? -29.808 3.937 41.092 1.00 94.44 192 GLN A N 1
ATOM 1535 C CA . GLN A 1 192 ? -30.014 4.349 42.480 1.00 94.44 192 GLN A CA 1
ATOM 1536 C C . GLN A 1 192 ? -29.730 5.844 42.660 1.00 94.44 192 GLN A C 1
ATOM 1538 O O . GLN A 1 192 ? -30.516 6.536 43.306 1.00 94.44 192 GLN A O 1
ATOM 1543 N N . GLU A 1 193 ? -28.667 6.344 42.034 1.00 94.56 193 GLU A N 1
ATOM 1544 C CA . GLU A 1 193 ? -28.301 7.761 42.068 1.00 94.56 193 GLU A CA 1
ATOM 1545 C C . GLU A 1 193 ? -29.333 8.639 41.332 1.00 94.56 193 GLU A C 1
ATOM 1547 O O . GLU A 1 193 ? -29.788 9.653 41.867 1.00 94.56 193 GLU A O 1
ATOM 1552 N N . LEU A 1 194 ? -29.770 8.225 40.134 1.00 91.75 194 LEU A N 1
ATOM 1553 C CA . LEU A 1 194 ? -30.752 8.965 39.329 1.00 91.75 194 LEU A CA 1
ATOM 1554 C C . LEU A 1 194 ? -32.135 9.041 39.988 1.00 91.75 194 LEU A C 1
ATOM 1556 O O . LEU A 1 194 ? -32.771 10.095 39.959 1.00 91.75 194 LEU A O 1
ATOM 1560 N N . ILE A 1 195 ? -32.594 7.954 40.613 1.00 92.81 195 ILE A N 1
ATOM 1561 C CA . ILE A 1 195 ? -33.861 7.947 41.356 1.00 92.81 195 ILE A CA 1
ATOM 1562 C C . ILE A 1 195 ? -33.710 8.759 42.647 1.00 92.81 195 ILE A C 1
ATOM 1564 O O . ILE A 1 195 ? -34.541 9.616 42.938 1.00 92.81 195 ILE A O 1
ATOM 1568 N N . GLY A 1 196 ? -32.650 8.501 43.419 1.00 91.50 196 GLY A N 1
ATOM 1569 C CA . GLY A 1 196 ? -32.479 9.055 44.760 1.00 91.50 196 GLY A CA 1
ATOM 1570 C C . GLY A 1 196 ? -32.239 10.563 44.785 1.00 91.50 196 GLY A C 1
ATOM 1571 O O . GLY A 1 196 ? -32.811 11.251 45.627 1.00 91.50 196 GLY A O 1
ATOM 1572 N N . LYS A 1 197 ? -31.410 11.087 43.873 1.00 92.50 197 LYS A N 1
ATOM 1573 C CA . LYS A 1 197 ? -31.055 12.517 43.847 1.00 92.50 197 LYS A CA 1
ATOM 1574 C C . LYS A 1 197 ? -31.878 13.343 42.868 1.00 92.50 197 LYS A C 1
ATOM 1576 O O . LYS A 1 197 ? -32.102 14.521 43.130 1.00 92.50 197 LYS A O 1
ATOM 1581 N N . TYR A 1 198 ? -32.307 12.753 41.753 1.00 89.25 198 TYR A N 1
ATOM 1582 C CA . TYR A 1 198 ? -32.907 13.497 40.639 1.00 89.25 198 TYR A CA 1
ATOM 1583 C C . TYR A 1 198 ? -34.374 13.139 40.369 1.00 89.25 198 TYR A C 1
ATOM 1585 O O . TYR A 1 198 ? -34.991 13.766 39.512 1.00 89.25 198 TYR A O 1
ATOM 1593 N N . GLY A 1 199 ? -34.947 12.161 41.084 1.00 87.12 199 GLY A N 1
ATOM 1594 C CA . GLY A 1 199 ? -36.366 11.805 40.972 1.00 87.12 199 GLY A CA 1
ATOM 1595 C C . GLY A 1 199 ? -36.782 11.258 39.603 1.00 87.12 199 GLY A C 1
ATOM 1596 O O . GLY A 1 199 ? -37.949 11.365 39.238 1.00 87.12 199 GLY A O 1
ATOM 1597 N N . LEU A 1 200 ? -35.846 10.706 38.824 1.00 89.69 200 LEU A N 1
ATOM 1598 C CA . LEU A 1 200 ? -36.126 10.161 37.494 1.00 89.69 200 LEU A CA 1
ATOM 1599 C C . LEU A 1 200 ? -36.733 8.753 37.574 1.00 89.69 200 LEU A C 1
ATOM 1601 O O . LEU A 1 200 ? -36.315 7.940 38.396 1.00 89.69 200 LEU A O 1
ATOM 1605 N N . SER A 1 201 ? -37.651 8.430 36.661 1.00 90.75 201 SER A N 1
ATOM 1606 C CA . SER A 1 201 ? -38.185 7.072 36.488 1.00 90.75 201 SER A CA 1
ATOM 1607 C C . SER A 1 201 ? -37.218 6.220 35.665 1.00 90.75 201 SER A C 1
ATOM 1609 O O . SER A 1 201 ? -37.092 6.405 34.455 1.00 90.75 201 SER A O 1
ATOM 1611 N N . VAL A 1 202 ? -36.511 5.296 36.323 1.00 93.44 202 VAL A N 1
ATOM 1612 C CA . VAL A 1 202 ? -35.487 4.448 35.690 1.00 93.44 202 VAL A CA 1
ATOM 1613 C C . VAL A 1 202 ? -35.800 2.967 35.893 1.00 93.44 202 VAL A C 1
ATOM 1615 O O . VAL A 1 202 ? -35.924 2.493 37.028 1.00 93.44 202 VAL A O 1
ATOM 1618 N N . HIS A 1 203 ? -35.858 2.219 34.793 1.00 94.19 203 HIS A N 1
ATOM 1619 C CA . HIS A 1 203 ? -36.073 0.774 34.771 1.00 94.19 203 HIS A CA 1
ATOM 1620 C C . HIS A 1 203 ? -34.859 0.038 34.213 1.00 94.19 203 HIS A C 1
ATOM 1622 O O . HIS A 1 203 ? -34.107 0.562 33.394 1.00 94.19 203 HIS A O 1
ATOM 1628 N N . ILE A 1 204 ? -34.666 -1.192 34.689 1.00 95.12 204 ILE A N 1
ATOM 1629 C CA . ILE A 1 204 ? -33.637 -2.095 34.178 1.00 95.12 204 ILE A CA 1
ATOM 1630 C C . ILE A 1 204 ? -34.327 -3.396 33.794 1.00 95.12 204 ILE A C 1
ATOM 1632 O O . ILE A 1 204 ? -34.869 -4.066 34.677 1.00 95.12 204 ILE A O 1
ATOM 1636 N N . ASN A 1 205 ? -34.287 -3.748 32.511 1.00 94.62 205 ASN A N 1
ATOM 1637 C CA . ASN A 1 205 ? -34.794 -5.027 32.021 1.00 94.62 205 ASN A CA 1
ATOM 1638 C C . ASN A 1 205 ? -33.634 -6.009 31.886 1.00 94.62 205 ASN A C 1
ATOM 1640 O O . ASN A 1 205 ? -32.544 -5.649 31.442 1.00 94.62 205 ASN A O 1
ATOM 1644 N N . THR A 1 206 ? -33.859 -7.260 32.275 1.00 94.31 206 THR A N 1
ATOM 1645 C CA . THR A 1 206 ? -32.852 -8.322 32.190 1.00 94.31 206 THR A CA 1
ATOM 1646 C C . THR A 1 206 ? -33.425 -9.512 31.442 1.00 94.31 206 THR A C 1
ATOM 1648 O O . THR A 1 206 ? -34.432 -10.073 31.869 1.00 94.31 206 THR A O 1
ATOM 1651 N N . TYR A 1 207 ? -32.741 -9.941 30.389 1.00 93.19 207 TYR A N 1
ATOM 1652 C CA . TYR A 1 207 ? -33.138 -11.054 29.533 1.00 93.19 207 TYR A CA 1
ATOM 1653 C C . TYR A 1 207 ? -32.074 -12.154 29.567 1.00 93.19 207 TYR A C 1
ATOM 1655 O O . TYR A 1 207 ? -31.504 -12.508 28.549 1.00 93.19 207 TYR A O 1
ATOM 1663 N N . PHE A 1 208 ? -31.746 -12.682 30.750 1.00 90.38 208 PHE A N 1
ATOM 1664 C CA . PHE A 1 208 ? -30.640 -13.644 30.908 1.00 90.38 208 PHE A CA 1
ATOM 1665 C C . PHE A 1 208 ? -30.947 -15.076 30.460 1.00 90.38 208 PHE A C 1
ATOM 1667 O O . PHE A 1 208 ? -30.022 -15.875 30.360 1.00 90.38 208 PHE A O 1
ATOM 1674 N N . GLU A 1 209 ? -32.220 -15.409 30.262 1.00 86.44 209 GLU A N 1
ATOM 1675 C CA . 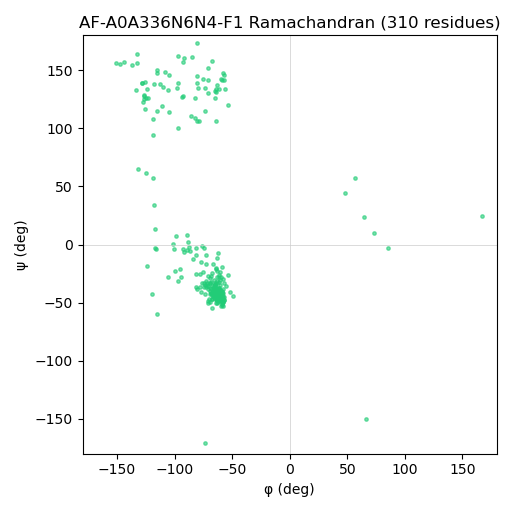GLU A 1 209 ? -32.681 -16.764 29.919 1.00 86.44 209 GLU A CA 1
ATOM 1676 C C . GLU A 1 209 ? -32.998 -16.921 28.424 1.00 86.44 209 GLU A C 1
ATOM 1678 O O . GLU A 1 209 ? -33.419 -17.987 27.984 1.00 86.44 209 GLU A O 1
ATOM 1683 N N . GLN A 1 210 ? -32.818 -15.857 27.638 1.00 83.81 210 GLN A N 1
ATOM 1684 C CA . GLN A 1 210 ? -33.020 -15.882 26.193 1.00 83.81 210 GLN A CA 1
ATOM 1685 C C . GLN A 1 210 ? -31.766 -16.379 25.470 1.00 83.81 210 GLN A C 1
ATOM 1687 O O . GLN A 1 210 ? -30.665 -16.335 26.013 1.00 83.81 210 GLN A O 1
ATOM 1692 N N . THR A 1 211 ? -31.942 -16.803 24.217 1.00 77.06 211 THR A N 1
ATOM 1693 C CA . THR A 1 211 ? -30.848 -17.207 23.317 1.00 77.06 211 THR A CA 1
ATOM 1694 C C . THR A 1 211 ? -29.843 -16.088 23.045 1.00 77.06 211 THR A C 1
ATOM 1696 O O . THR A 1 211 ? -28.711 -16.372 22.695 1.00 77.06 211 THR A O 1
ATOM 1699 N N . GLU A 1 212 ? -30.242 -14.823 23.193 1.00 86.31 212 GLU A N 1
ATOM 1700 C CA . GLU A 1 212 ? -29.335 -13.672 23.192 1.00 86.31 212 GLU A CA 1
ATOM 1701 C C . GLU A 1 212 ? -29.460 -12.970 24.549 1.00 86.31 212 GLU A C 1
ATOM 1703 O O . GLU A 1 212 ? -30.372 -12.157 24.732 1.00 86.31 212 GLU A O 1
ATOM 1708 N N . PRO A 1 213 ? -28.597 -13.278 25.536 1.00 91.25 213 PRO A N 1
ATOM 1709 C CA . PRO A 1 213 ? -28.709 -12.652 26.838 1.00 91.25 213 PRO A CA 1
ATOM 1710 C C . PRO A 1 213 ? -28.457 -11.147 26.737 1.00 91.25 213 PRO A C 1
ATOM 1712 O O . PRO A 1 213 ?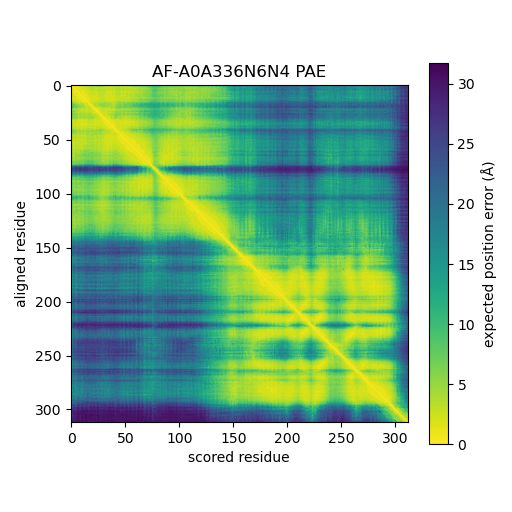 -27.487 -10.710 26.110 1.00 91.25 213 PRO A O 1
ATOM 1715 N N . ALA A 1 214 ? -29.323 -10.356 27.374 1.00 94.38 214 ALA A N 1
ATOM 1716 C CA . ALA A 1 214 ? -29.262 -8.900 27.304 1.00 94.38 214 ALA A CA 1
ATOM 1717 C C . ALA A 1 214 ? -29.640 -8.200 28.618 1.00 94.38 214 ALA A C 1
ATOM 1719 O O . ALA A 1 214 ? -30.356 -8.749 29.460 1.00 94.38 214 ALA A O 1
ATOM 1720 N N . VAL A 1 215 ? -29.167 -6.962 28.783 1.00 95.44 215 VAL A N 1
ATOM 1721 C CA . VAL A 1 215 ? -29.575 -6.040 29.854 1.00 95.44 215 VAL A CA 1
ATOM 1722 C C . VAL A 1 215 ? -29.843 -4.667 29.251 1.00 95.44 215 VAL A C 1
ATOM 1724 O O . VAL A 1 215 ? -29.026 -4.165 28.483 1.00 95.44 215 VAL A O 1
ATOM 1727 N N . GLU A 1 216 ? -30.965 -4.057 29.619 1.00 96.12 216 GLU A N 1
ATOM 1728 C CA . GLU A 1 216 ? -31.357 -2.715 29.184 1.00 96.12 216 GLU A CA 1
ATOM 1729 C C . GLU A 1 216 ? -31.459 -1.776 30.377 1.00 96.12 216 GLU A C 1
ATOM 1731 O O . GLU A 1 216 ? -32.035 -2.124 31.406 1.00 96.12 216 GLU A O 1
ATOM 1736 N N . PHE A 1 217 ? -30.958 -0.561 30.203 1.00 96.00 217 PHE A N 1
ATOM 1737 C CA . PHE A 1 217 ? -31.132 0.561 31.107 1.00 96.00 217 PHE A CA 1
ATOM 1738 C C . PHE A 1 217 ? -32.013 1.610 30.433 1.00 96.00 217 PHE A C 1
ATOM 1740 O O . PHE A 1 217 ? -31.652 2.131 29.376 1.00 96.00 217 PHE A O 1
ATOM 1747 N N . ILE A 1 218 ? -33.168 1.902 31.033 1.00 95.62 218 ILE A N 1
ATOM 1748 C CA . ILE A 1 218 ? -34.205 2.746 30.436 1.00 95.62 218 ILE A CA 1
ATOM 1749 C C . ILE A 1 218 ? -34.546 3.896 31.379 1.00 95.62 218 ILE A C 1
ATOM 1751 O O . ILE A 1 218 ? -34.905 3.662 32.532 1.00 95.62 218 ILE A O 1
ATOM 1755 N N . ILE A 1 219 ? -34.476 5.133 30.884 1.00 92.88 219 ILE A N 1
ATOM 1756 C CA . ILE A 1 219 ? -34.987 6.322 31.578 1.00 92.88 219 ILE A CA 1
ATOM 1757 C C . ILE A 1 219 ? -36.286 6.737 30.888 1.00 92.88 219 ILE A C 1
ATOM 1759 O O . ILE A 1 219 ? -36.262 7.162 29.730 1.00 92.88 219 ILE A O 1
ATOM 1763 N N . GLN A 1 220 ? -37.398 6.626 31.613 1.00 88.69 220 GLN A N 1
ATOM 1764 C CA . GLN A 1 220 ? -38.723 6.963 31.104 1.00 88.69 220 GLN A CA 1
ATOM 1765 C C . GLN A 1 220 ? -38.941 8.472 31.026 1.00 88.69 220 GLN A C 1
ATOM 1767 O O . GLN A 1 220 ? -38.534 9.228 31.919 1.00 88.69 220 GLN A O 1
ATOM 1772 N N . LYS A 1 221 ? -39.634 8.906 29.973 1.00 80.81 221 LYS A N 1
ATOM 1773 C CA . LYS A 1 221 ? -40.104 10.283 29.798 1.00 80.81 221 LYS A CA 1
ATOM 1774 C C . LYS A 1 221 ? -41.597 10.285 29.478 1.00 80.81 221 LYS A C 1
ATOM 1776 O O . LYS A 1 221 ? -42.078 9.470 28.707 1.00 80.81 221 LYS A O 1
ATOM 1781 N N . GLU A 1 222 ? -42.339 11.226 30.060 1.00 71.88 222 GLU A N 1
ATOM 1782 C CA . GLU A 1 222 ? -43.800 11.281 29.886 1.00 71.88 222 GLU A CA 1
ATOM 1783 C C . GLU A 1 222 ? -44.224 11.764 28.490 1.00 71.88 222 GLU A C 1
ATOM 1785 O O . GLU A 1 222 ? -45.209 11.281 27.940 1.00 71.88 222 GLU A O 1
ATOM 1790 N N . SER A 1 223 ? -43.492 12.719 27.910 1.00 69.25 223 SER A N 1
ATOM 1791 C CA . SER A 1 223 ? -43.866 13.398 26.658 1.00 69.25 223 SER A CA 1
ATOM 1792 C C . SER A 1 223 ? -42.889 13.180 25.499 1.00 69.25 223 SER A C 1
ATOM 1794 O O . SER A 1 223 ? -43.124 13.665 24.394 1.00 69.25 223 SER A O 1
ATOM 1796 N N . LEU A 1 224 ? -41.788 12.466 25.732 1.00 75.88 224 LEU A N 1
ATOM 1797 C CA . LEU A 1 224 ? -40.702 12.258 24.772 1.00 75.88 224 LEU A CA 1
ATOM 1798 C C . LEU A 1 224 ? -40.320 10.779 24.724 1.00 75.88 224 LEU A C 1
ATOM 1800 O O . LEU A 1 224 ? -40.660 10.016 25.620 1.00 75.88 224 LEU A O 1
ATOM 1804 N N . ARG A 1 225 ? -39.595 10.372 23.676 1.00 82.31 225 ARG A N 1
ATOM 1805 C CA . ARG A 1 225 ? -39.078 9.000 23.566 1.00 82.31 225 ARG A CA 1
ATOM 1806 C C . ARG A 1 225 ? -38.124 8.690 24.713 1.00 82.31 225 ARG A C 1
ATOM 1808 O O . ARG A 1 225 ? -37.208 9.473 24.959 1.00 82.31 225 ARG A O 1
ATOM 1815 N N . ASP A 1 226 ? -38.301 7.532 25.333 1.00 88.75 226 ASP A N 1
ATOM 1816 C CA . ASP A 1 226 ? -37.423 7.032 26.387 1.00 88.75 226 ASP A CA 1
ATOM 1817 C C . ASP A 1 226 ? -35.964 6.922 25.930 1.00 88.75 226 ASP A C 1
ATOM 1819 O O . ASP A 1 226 ? -35.654 6.590 24.781 1.00 88.75 226 ASP A O 1
ATOM 1823 N N . PHE A 1 227 ? -35.050 7.174 26.862 1.00 91.38 227 PHE A N 1
ATOM 1824 C CA . PHE A 1 227 ? -33.642 6.856 26.665 1.00 91.38 227 PHE A CA 1
ATOM 1825 C C . PHE A 1 227 ? -33.418 5.378 26.980 1.00 91.38 227 PHE A C 1
ATOM 1827 O O . PHE A 1 227 ? -33.740 4.945 28.084 1.00 91.38 227 PHE A O 1
ATOM 1834 N N . MET A 1 228 ? -32.830 4.626 26.045 1.00 93.12 228 MET A N 1
ATOM 1835 C CA . MET A 1 228 ? -32.475 3.215 26.227 1.00 93.12 228 MET A CA 1
ATOM 1836 C C . MET A 1 228 ? -31.003 2.978 25.897 1.00 93.12 228 MET A C 1
ATOM 1838 O O . MET A 1 228 ? -30.539 3.294 24.797 1.00 93.12 228 MET A O 1
ATOM 1842 N N . TYR A 1 229 ? -30.310 2.343 26.835 1.00 94.94 229 TYR A N 1
ATOM 1843 C CA . TYR A 1 229 ? -28.974 1.792 26.662 1.00 94.94 229 TYR A CA 1
ATOM 1844 C C . TYR A 1 229 ? -29.037 0.281 26.902 1.00 94.94 229 TYR A C 1
ATOM 1846 O O . TYR A 1 229 ? -29.224 -0.161 28.035 1.00 94.94 229 TYR A O 1
ATOM 1854 N N . GLY A 1 230 ? -28.919 -0.511 25.839 1.00 95.00 230 GLY A N 1
ATOM 1855 C CA . GLY A 1 230 ? -28.940 -1.970 25.901 1.00 95.00 230 GLY A CA 1
ATOM 1856 C C . GLY A 1 230 ? -27.566 -2.574 25.640 1.00 95.00 230 GLY A C 1
ATOM 1857 O O . GLY A 1 230 ? -26.790 -2.028 24.861 1.00 95.00 230 GLY A O 1
ATOM 1858 N N . ILE A 1 231 ? -27.270 -3.715 26.262 1.00 95.75 231 ILE A N 1
ATOM 1859 C CA . ILE A 1 231 ? -26.112 -4.564 25.945 1.00 95.75 231 ILE A CA 1
ATOM 1860 C C . ILE A 1 231 ? -26.633 -5.976 25.700 1.00 95.75 231 ILE A C 1
ATOM 1862 O O . ILE A 1 231 ? -27.372 -6.495 26.538 1.00 95.75 231 ILE A O 1
ATOM 1866 N N . LYS A 1 232 ? -26.265 -6.595 24.575 1.00 94.06 232 LYS A N 1
ATOM 1867 C CA . LYS A 1 232 ? -26.652 -7.970 24.226 1.00 94.06 232 LYS A CA 1
ATOM 1868 C C . LYS A 1 232 ? -25.469 -8.801 23.743 1.00 94.06 232 LYS A C 1
ATOM 1870 O O . LYS A 1 232 ? -24.496 -8.250 23.240 1.00 94.06 232 LYS A O 1
ATOM 1875 N N . SER A 1 233 ? -25.573 -10.120 23.862 1.00 93.56 233 SER A N 1
ATOM 1876 C CA . SER A 1 233 ? -24.618 -11.049 23.251 1.00 93.56 233 SER A CA 1
ATOM 1877 C C . SER A 1 233 ? -24.778 -11.078 21.730 1.00 93.56 233 SER A C 1
ATOM 1879 O O . SER A 1 233 ? -25.892 -11.227 21.228 1.00 93.56 233 SER A O 1
ATOM 1881 N N . VAL A 1 234 ? -23.673 -10.944 20.995 1.00 91.00 234 VAL A N 1
ATOM 1882 C CA . VAL A 1 234 ? -23.628 -11.090 19.534 1.00 91.00 234 VAL A CA 1
ATOM 1883 C C . VAL A 1 234 ? -22.535 -12.085 19.162 1.00 91.00 234 VAL A C 1
ATOM 1885 O O . VAL A 1 234 ? -21.372 -11.886 19.504 1.00 91.00 234 VAL A O 1
ATOM 1888 N N . GLY A 1 235 ? -22.906 -13.147 18.446 1.00 88.12 235 GLY A N 1
ATOM 1889 C CA . GLY A 1 235 ? -21.959 -14.116 17.893 1.00 88.12 235 GLY A CA 1
ATOM 1890 C C . GLY A 1 235 ? -21.326 -13.623 16.589 1.00 88.12 235 GLY A C 1
ATOM 1891 O O . GLY A 1 235 ? -22.013 -13.071 15.728 1.00 88.12 235 GLY A O 1
ATOM 1892 N N . ARG A 1 236 ? -20.021 -13.846 16.427 1.00 84.88 236 ARG A N 1
ATOM 1893 C CA . ARG A 1 236 ? -19.255 -13.583 15.203 1.00 84.88 236 ARG A CA 1
ATOM 1894 C C . ARG A 1 236 ? -18.463 -14.812 14.788 1.00 84.88 236 ARG A C 1
ATOM 1896 O O . ARG A 1 236 ? -17.866 -15.485 15.626 1.00 84.88 236 ARG A O 1
ATOM 1903 N N . GLU A 1 237 ? -18.437 -15.069 13.486 1.00 84.62 237 GLU A N 1
ATOM 1904 C CA . GLU A 1 237 ? -17.614 -16.129 12.909 1.00 84.62 237 GLU A CA 1
ATOM 1905 C C . GLU A 1 237 ? -16.139 -15.723 12.902 1.00 84.62 237 GLU A C 1
ATOM 1907 O O . GLU A 1 237 ? -15.778 -14.605 12.520 1.00 84.62 237 GLU A O 1
ATOM 1912 N N . VAL A 1 238 ? -15.285 -16.651 13.323 1.00 81.81 238 VAL A N 1
ATOM 1913 C CA . VAL A 1 238 ? -13.831 -16.497 13.308 1.00 81.81 238 VAL A CA 1
ATOM 1914 C C . VAL A 1 238 ? -13.272 -17.178 12.062 1.00 81.81 238 VAL A C 1
ATOM 1916 O O . VAL A 1 238 ? -13.649 -18.297 11.725 1.00 81.81 238 VAL A O 1
ATOM 1919 N N . SER A 1 239 ? -12.361 -16.490 11.370 1.00 81.12 239 SER A N 1
ATOM 1920 C CA . SER A 1 239 ? -11.753 -16.980 10.130 1.00 81.12 239 SER A CA 1
ATOM 1921 C C . SER A 1 239 ? -10.937 -18.254 10.363 1.00 81.12 239 SER A C 1
ATOM 1923 O O . SER A 1 239 ? -10.131 -18.306 11.291 1.00 81.12 239 SER A O 1
ATOM 1925 N N . GLU A 1 240 ? -11.046 -19.240 9.468 1.00 78.56 240 GLU A N 1
ATOM 1926 C CA . GLU A 1 240 ? -10.285 -20.498 9.566 1.00 78.56 240 GLU A CA 1
ATOM 1927 C C . GLU A 1 240 ? -8.764 -20.284 9.595 1.00 78.56 240 GLU A C 1
ATOM 1929 O O . GLU A 1 240 ? -8.048 -21.050 10.234 1.00 78.56 240 GLU A O 1
ATOM 1934 N N . GLN A 1 241 ? -8.249 -19.224 8.955 1.00 77.56 241 GLN A N 1
ATOM 1935 C CA . GLN A 1 241 ? -6.819 -18.900 9.019 1.00 77.56 241 GLN A CA 1
ATOM 1936 C C . GLN A 1 241 ? -6.350 -18.550 10.435 1.00 77.56 241 GLN A C 1
ATOM 1938 O O . GLN A 1 241 ? -5.211 -18.847 10.759 1.00 77.56 241 GLN A O 1
ATOM 1943 N N . LEU A 1 242 ? -7.203 -17.925 11.257 1.00 76.31 242 LEU A N 1
ATOM 1944 C CA . LEU A 1 242 ? -6.862 -17.571 12.640 1.00 76.31 242 LEU A CA 1
ATOM 1945 C C . LEU A 1 242 ? -6.909 -18.794 13.559 1.00 76.31 242 LEU A C 1
ATOM 1947 O O . LEU A 1 242 ? -6.128 -18.874 14.496 1.00 76.31 242 LEU A O 1
ATOM 1951 N N . ILE A 1 243 ? -7.807 -19.741 13.277 1.00 77.00 243 ILE A N 1
ATOM 1952 C CA . ILE A 1 243 ? -7.935 -21.001 14.026 1.00 77.00 243 ILE A CA 1
ATOM 1953 C C . ILE A 1 243 ? -6.746 -21.931 13.738 1.00 77.00 243 ILE A C 1
ATOM 1955 O O . ILE A 1 243 ? -6.278 -22.639 14.622 1.00 77.00 243 ILE A O 1
ATOM 1959 N N . ASN A 1 244 ? -6.247 -21.921 12.500 1.00 78.00 244 ASN A N 1
ATOM 1960 C CA . ASN A 1 244 ? -5.135 -22.767 12.059 1.00 78.00 244 ASN A CA 1
ATOM 1961 C C . ASN A 1 244 ? -3.750 -22.123 12.263 1.00 78.00 244 ASN A C 1
ATOM 1963 O O . ASN A 1 244 ? -2.762 -22.643 11.744 1.00 78.00 244 ASN A O 1
ATOM 1967 N N . ASP A 1 245 ? -3.664 -20.980 12.947 1.00 79.12 245 ASP A N 1
ATOM 1968 C CA . ASP A 1 245 ? -2.393 -20.310 13.215 1.00 79.12 245 ASP A CA 1
ATOM 1969 C C . ASP A 1 245 ? -1.740 -20.891 14.481 1.00 79.12 245 ASP A C 1
ATOM 1971 O O . ASP A 1 245 ? -2.206 -20.665 15.600 1.00 79.12 2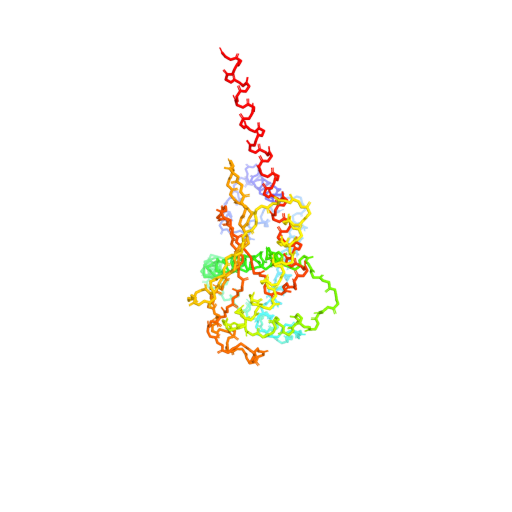45 ASP A O 1
ATOM 1975 N N . ASP A 1 246 ? -0.625 -21.610 14.310 1.00 77.19 246 ASP A N 1
ATOM 1976 C CA . ASP A 1 246 ? 0.160 -22.200 15.406 1.00 77.19 246 ASP A CA 1
ATOM 1977 C C . ASP A 1 246 ? 0.665 -21.149 16.419 1.00 77.19 246 ASP A C 1
ATOM 1979 O O . ASP A 1 246 ? 1.020 -21.486 17.553 1.00 77.19 246 ASP A O 1
ATOM 1983 N N . HIS A 1 247 ? 0.702 -19.866 16.038 1.00 79.25 247 HIS A N 1
ATOM 1984 C CA . HIS A 1 247 ? 1.096 -18.758 16.907 1.00 79.25 247 HIS A CA 1
ATOM 1985 C C . HIS A 1 247 ? -0.063 -18.175 17.734 1.00 79.25 247 HIS A C 1
ATOM 1987 O O . HIS A 1 247 ? 0.185 -17.334 18.602 1.00 79.25 247 HIS A O 1
ATOM 1993 N N . LEU A 1 248 ? -1.305 -18.627 17.520 1.00 77.25 248 LEU A N 1
ATOM 1994 C CA . LEU A 1 248 ? -2.507 -18.181 18.236 1.00 77.25 248 LEU A CA 1
ATOM 1995 C C . LEU A 1 248 ? -3.264 -19.366 18.871 1.00 77.25 248 LEU A C 1
ATOM 1997 O O . LEU A 1 248 ? -4.448 -19.567 18.597 1.00 77.25 248 LEU A O 1
ATOM 2001 N N . PRO A 1 249 ? -2.645 -20.122 19.801 1.00 74.19 249 PRO A N 1
ATOM 2002 C CA . PRO A 1 249 ? -3.230 -21.350 20.358 1.00 74.19 249 PRO A CA 1
ATOM 2003 C C . PRO A 1 249 ? -4.533 -21.131 21.149 1.00 74.19 249 PRO A C 1
ATOM 2005 O O . PRO A 1 249 ? -5.216 -22.095 21.497 1.00 74.19 249 PRO A O 1
ATOM 2008 N N . HIS A 1 250 ? -4.871 -19.880 21.463 1.00 77.19 250 HIS A N 1
ATOM 2009 C CA . HIS A 1 250 ? -6.063 -19.489 22.215 1.00 77.19 250 HIS A CA 1
ATOM 2010 C C . HIS A 1 250 ? -7.322 -19.353 21.341 1.00 77.19 250 HIS A C 1
ATOM 2012 O O . HIS A 1 250 ? -8.428 -19.285 21.879 1.00 77.19 250 HIS A O 1
ATOM 2018 N N . ILE A 1 251 ? -7.179 -19.335 20.010 1.00 76.00 251 ILE A N 1
ATOM 2019 C CA . ILE A 1 251 ? -8.295 -19.258 19.063 1.00 76.00 251 ILE A CA 1
ATOM 2020 C C . ILE A 1 251 ? -8.616 -20.673 18.585 1.00 76.00 251 ILE A C 1
ATOM 2022 O O . ILE A 1 251 ? -7.936 -21.221 17.727 1.00 76.00 251 ILE A O 1
ATOM 2026 N N . GLN A 1 252 ? -9.652 -21.282 19.161 1.00 74.00 252 GLN A N 1
ATOM 2027 C CA . GLN A 1 252 ? -9.980 -22.695 18.912 1.00 74.00 252 GLN A CA 1
ATOM 2028 C C . GLN A 1 252 ? -11.409 -22.906 18.407 1.00 74.00 252 GLN A C 1
ATOM 2030 O O . GLN A 1 252 ? -11.718 -23.957 17.848 1.00 74.00 252 GLN A O 1
ATOM 2035 N N . HIS A 1 253 ? -12.292 -21.924 18.597 1.00 78.38 253 HIS A N 1
ATOM 2036 C CA . HIS A 1 253 ? -13.701 -22.029 18.237 1.00 78.38 253 HIS A CA 1
ATOM 2037 C C . HIS A 1 253 ? -14.000 -21.220 16.973 1.00 78.38 253 HIS A C 1
ATOM 2039 O O . HIS A 1 253 ? -13.449 -20.142 16.755 1.00 78.38 253 HIS A O 1
ATOM 2045 N N . ASN A 1 254 ? -14.930 -21.720 16.162 1.00 81.62 254 ASN A N 1
ATOM 2046 C CA . ASN A 1 254 ? -15.423 -21.050 14.956 1.00 81.62 254 ASN A CA 1
ATOM 2047 C C . ASN A 1 254 ? -16.326 -19.841 15.248 1.00 81.62 254 ASN A C 1
ATOM 2049 O O . ASN A 1 254 ? -16.544 -19.018 14.363 1.00 81.62 254 ASN A O 1
ATOM 2053 N N . MET A 1 255 ? -16.840 -19.725 16.474 1.00 84.12 255 MET A N 1
ATOM 2054 C CA . MET A 1 255 ? -17.670 -18.612 16.925 1.00 84.12 255 MET A CA 1
ATOM 2055 C C . MET A 1 255 ? -17.058 -17.966 18.166 1.00 84.12 255 MET A C 1
ATOM 2057 O O . MET A 1 255 ? -16.675 -18.651 19.112 1.00 84.12 255 MET A O 1
ATOM 2061 N N . THR A 1 256 ? -16.991 -16.637 18.163 1.00 87.44 256 THR A N 1
ATOM 2062 C CA . THR A 1 256 ? -16.700 -15.814 19.343 1.00 87.44 256 THR A CA 1
ATOM 2063 C C . THR A 1 256 ? -17.920 -14.962 19.662 1.00 87.44 256 THR A C 1
ATOM 2065 O O . THR A 1 256 ? -18.652 -14.570 18.753 1.00 87.44 256 THR A O 1
ATOM 2068 N N . TYR A 1 257 ? -18.155 -14.678 20.938 1.00 89.44 257 TYR A N 1
ATOM 2069 C CA . TYR A 1 257 ? -19.276 -13.850 21.375 1.00 89.44 257 TYR A CA 1
ATOM 2070 C C . TYR A 1 257 ? -18.759 -12.543 21.957 1.00 89.44 257 TYR A C 1
ATOM 2072 O O . TYR A 1 257 ? -17.792 -12.548 22.709 1.00 89.44 257 TYR A O 1
ATOM 2080 N N . GLU A 1 258 ? -19.419 -11.439 21.626 1.00 90.88 258 GLU A N 1
ATOM 2081 C CA . GLU A 1 258 ? -19.070 -10.098 22.098 1.00 90.88 258 GLU A CA 1
ATOM 2082 C C . GLU A 1 258 ? -20.303 -9.443 22.754 1.00 90.88 258 GLU A C 1
ATOM 2084 O O . GLU A 1 258 ? -21.422 -9.585 22.242 1.00 90.88 258 GLU A O 1
ATOM 2089 N N . PRO A 1 259 ? -20.150 -8.707 23.871 1.00 92.19 259 PRO A N 1
ATOM 2090 C CA . PRO A 1 259 ? -21.215 -7.898 24.441 1.00 92.19 259 PRO A CA 1
ATOM 2091 C C . PRO A 1 259 ? -21.322 -6.593 23.648 1.00 92.19 259 PRO A C 1
ATOM 2093 O O . PRO A 1 259 ? -20.495 -5.690 23.770 1.00 92.19 259 PRO A O 1
ATOM 2096 N N . TYR A 1 260 ? -22.365 -6.482 22.837 1.00 92.88 260 TYR A N 1
ATOM 2097 C CA . TYR A 1 260 ? -22.561 -5.361 21.932 1.00 92.88 260 TYR A CA 1
ATOM 2098 C C . TYR A 1 260 ? -23.651 -4.424 22.439 1.00 92.88 260 TYR A C 1
ATOM 2100 O O . TYR A 1 260 ? -24.743 -4.861 22.819 1.00 92.88 260 TYR A O 1
ATOM 2108 N N . THR A 1 261 ? -23.372 -3.122 22.422 1.00 93.69 261 THR A N 1
ATOM 2109 C CA . THR A 1 261 ? -24.381 -2.115 22.758 1.00 93.69 261 THR A CA 1
ATOM 2110 C C . THR A 1 261 ? -25.445 -2.003 21.672 1.00 93.69 261 THR A C 1
ATOM 2112 O O . THR A 1 261 ? -25.201 -2.259 20.494 1.00 93.69 261 THR A O 1
ATOM 2115 N N . TYR A 1 262 ? -26.649 -1.605 22.057 1.00 93.25 262 TYR A N 1
ATOM 2116 C CA . TYR A 1 262 ? -27.708 -1.213 21.137 1.00 93.25 262 TYR A CA 1
ATOM 2117 C C . TYR A 1 262 ? -28.568 -0.121 21.768 1.00 93.25 262 TYR A C 1
ATOM 2119 O O . TYR A 1 262 ? -28.632 0.038 22.989 1.00 93.25 262 TYR A O 1
ATOM 2127 N N . PHE A 1 263 ? -29.208 0.666 20.912 1.00 91.06 263 PHE A N 1
ATOM 2128 C CA . PHE A 1 263 ? -29.878 1.900 21.295 1.00 91.06 263 PHE A CA 1
ATOM 2129 C C . PHE A 1 263 ? -31.230 2.000 20.596 1.00 91.06 263 PHE A C 1
ATOM 2131 O O . PHE A 1 263 ? -31.426 1.442 19.516 1.00 91.06 263 PHE A O 1
ATOM 2138 N N . PHE A 1 264 ? -32.160 2.744 21.194 1.00 84.00 264 PHE A N 1
ATOM 2139 C CA . PHE A 1 264 ? -33.513 2.889 20.644 1.00 84.00 264 PHE A CA 1
ATOM 2140 C C . PHE A 1 264 ? -33.542 3.665 19.318 1.00 84.00 264 PHE A C 1
ATOM 2142 O O . PHE A 1 264 ? -34.446 3.487 18.508 1.00 84.00 264 PHE A O 1
ATOM 2149 N N . ASP A 1 265 ? -32.541 4.515 19.076 1.00 79.38 265 ASP A N 1
ATOM 2150 C CA . ASP A 1 265 ? -32.395 5.305 17.847 1.00 79.38 265 ASP A CA 1
ATOM 2151 C C . ASP A 1 265 ? -31.896 4.483 16.639 1.00 79.38 265 ASP A C 1
ATOM 2153 O O . ASP A 1 265 ? -31.771 5.023 15.542 1.00 79.38 265 ASP A O 1
ATOM 2157 N N . GLY A 1 266 ? -31.624 3.183 16.815 1.00 77.69 266 GLY A N 1
ATOM 2158 C CA . GLY A 1 266 ? -31.200 2.280 15.742 1.00 77.69 266 GLY A CA 1
ATOM 2159 C C . GLY A 1 266 ? -29.763 2.497 15.261 1.00 77.69 266 GLY A C 1
ATOM 2160 O O . GLY A 1 266 ? -29.366 1.927 14.243 1.00 77.69 266 GLY A O 1
ATOM 2161 N N . ARG A 1 267 ? -28.963 3.312 15.962 1.00 84.06 267 ARG A N 1
ATOM 2162 C CA . ARG A 1 267 ? -27.557 3.515 15.598 1.00 84.06 267 ARG A CA 1
ATOM 2163 C C . ARG A 1 267 ? -26.726 2.253 15.820 1.00 84.06 267 ARG A C 1
ATOM 2165 O O . ARG A 1 267 ? -27.043 1.405 16.653 1.00 84.06 267 ARG A O 1
ATOM 2172 N N . ILE A 1 268 ? -25.602 2.188 15.113 1.00 83.94 268 ILE A N 1
ATOM 2173 C CA . ILE A 1 268 ? -24.634 1.101 15.255 1.00 83.94 268 ILE A CA 1
ATOM 2174 C C . ILE A 1 268 ? -24.031 1.151 16.664 1.00 83.94 268 ILE A C 1
ATOM 2176 O O . ILE A 1 268 ? -23.540 2.193 17.108 1.00 83.94 268 ILE A O 1
ATOM 2180 N N . GLY A 1 269 ? -24.105 0.018 17.357 1.00 87.06 269 GLY A N 1
ATOM 2181 C CA . GLY A 1 269 ? -23.470 -0.196 18.647 1.00 87.06 269 GLY A CA 1
ATOM 2182 C C . GLY A 1 269 ? -21.960 -0.377 18.568 1.00 87.06 269 GLY A C 1
ATOM 2183 O O . GLY A 1 269 ? -21.325 -0.192 17.532 1.00 87.06 269 GLY A O 1
ATOM 2184 N N . TYR A 1 270 ? -21.383 -0.766 19.689 1.00 90.31 270 TYR A N 1
ATOM 2185 C CA . TYR A 1 270 ? -19.983 -1.140 19.816 1.00 90.31 270 TYR A CA 1
ATOM 2186 C C . TYR A 1 270 ? -19.813 -2.165 20.933 1.00 90.31 270 TYR A C 1
ATOM 2188 O O . TYR A 1 270 ? -20.636 -2.251 21.847 1.00 90.31 270 TYR A O 1
ATOM 2196 N N . ASP A 1 271 ? -18.732 -2.929 20.824 1.00 90.19 271 ASP A N 1
ATOM 2197 C CA . ASP A 1 271 ? -18.288 -3.890 21.826 1.00 90.19 271 ASP A CA 1
ATOM 2198 C C . ASP A 1 271 ? -17.886 -3.161 23.117 1.00 90.19 271 ASP A C 1
ATOM 2200 O O . ASP A 1 271 ? -17.155 -2.172 23.044 1.00 90.19 271 ASP A O 1
ATOM 2204 N N . VAL A 1 272 ? -18.373 -3.641 24.267 1.00 90.50 272 VAL A N 1
ATOM 2205 C CA . VAL A 1 272 ? -18.092 -3.131 25.624 1.00 90.50 272 VAL A CA 1
ATOM 2206 C C . VAL A 1 272 ? -17.377 -4.141 26.530 1.00 90.50 272 VAL A C 1
ATOM 2208 O O . VAL A 1 272 ? -17.275 -3.917 27.734 1.00 90.50 272 VAL A O 1
ATOM 2211 N N . GLN A 1 273 ? -16.847 -5.233 25.975 1.00 87.44 273 GLN A N 1
ATOM 2212 C CA . GLN A 1 273 ? -16.278 -6.366 26.714 1.00 87.44 273 GLN A CA 1
ATOM 2213 C C . GLN A 1 273 ? -15.231 -5.970 27.752 1.00 87.44 273 GLN A C 1
ATOM 2215 O O . GLN A 1 273 ? -15.210 -6.504 28.859 1.00 87.44 273 GLN A O 1
ATOM 2220 N N . TYR A 1 274 ? -14.374 -5.022 27.385 1.00 84.31 274 TYR A N 1
ATOM 2221 C CA . TYR A 1 274 ? -13.225 -4.611 28.186 1.00 84.31 274 TYR A CA 1
ATOM 2222 C C . TYR A 1 274 ? -13.545 -3.499 29.193 1.00 84.31 274 TYR A C 1
ATOM 2224 O O . TYR A 1 274 ? -12.630 -3.016 29.860 1.00 84.31 274 TYR A O 1
ATOM 2232 N N . MET A 1 275 ? -14.806 -3.054 29.281 1.00 87.25 275 MET A N 1
ATOM 2233 C CA . MET A 1 275 ? -15.204 -2.000 30.214 1.00 87.25 275 MET A CA 1
ATOM 2234 C C . MET A 1 275 ? -15.387 -2.548 31.627 1.00 87.25 275 MET A C 1
ATOM 2236 O O . MET A 1 275 ? -16.073 -3.549 31.841 1.00 87.25 275 MET A O 1
ATOM 2240 N N . ASN A 1 276 ? -14.847 -1.846 32.619 1.00 88.69 276 ASN A N 1
ATOM 2241 C CA . ASN A 1 276 ? -15.227 -2.073 34.013 1.00 88.69 276 ASN A CA 1
ATOM 2242 C C . ASN A 1 276 ? -16.552 -1.358 34.360 1.00 88.69 276 ASN A C 1
ATOM 2244 O O . ASN A 1 276 ? -17.099 -0.589 33.568 1.00 88.69 276 ASN A O 1
ATOM 2248 N N . SER A 1 277 ? -17.081 -1.593 35.566 1.00 90.56 277 SER A N 1
ATOM 2249 C CA . SER A 1 277 ? -18.358 -1.004 35.996 1.00 90.56 277 SER A CA 1
ATOM 2250 C C . SER A 1 277 ? -18.369 0.531 35.958 1.00 90.56 277 SER A C 1
ATOM 2252 O O . SER A 1 277 ? -19.378 1.118 35.578 1.00 90.56 277 SER A O 1
ATOM 2254 N N . GLN A 1 278 ? -17.263 1.188 36.319 1.00 90.19 278 GLN A N 1
ATOM 2255 C CA . GLN A 1 278 ? -17.167 2.653 36.333 1.00 90.19 278 GLN A CA 1
ATOM 2256 C C . GLN A 1 278 ? -17.088 3.229 34.915 1.00 90.19 278 GLN A C 1
ATOM 2258 O O . GLN A 1 278 ? -17.768 4.206 34.605 1.00 90.19 278 GLN A O 1
ATOM 2263 N N . GLU A 1 279 ? -16.299 2.599 34.043 1.00 90.25 279 GLU A N 1
ATOM 2264 C CA . GLU A 1 279 ? -16.192 2.951 32.624 1.00 90.25 279 GLU A CA 1
ATOM 2265 C C . GLU A 1 279 ? -17.550 2.799 31.925 1.00 90.25 279 GLU A C 1
ATOM 2267 O O . GLU A 1 279 ? -17.944 3.673 31.153 1.00 90.25 279 GLU A O 1
ATOM 2272 N N . LEU A 1 280 ? -18.318 1.757 32.267 1.00 92.62 280 LEU A N 1
ATOM 2273 C CA . LEU A 1 280 ? -19.663 1.559 31.733 1.00 92.62 280 LEU A CA 1
ATOM 2274 C C . LEU A 1 280 ? -20.649 2.636 32.213 1.00 92.62 280 LEU A C 1
ATOM 2276 O O . LEU A 1 280 ? -21.444 3.130 31.417 1.00 92.62 280 LEU A O 1
ATOM 2280 N N . ILE A 1 281 ? -20.594 3.048 33.487 1.00 93.56 281 ILE A N 1
ATOM 2281 C CA . ILE A 1 281 ? -21.406 4.172 33.990 1.00 93.56 281 ILE A CA 1
ATOM 2282 C C . ILE A 1 281 ? -21.067 5.457 33.224 1.00 93.56 281 ILE A C 1
ATOM 2284 O O . ILE A 1 281 ? -21.973 6.167 32.780 1.00 93.56 281 ILE A O 1
ATOM 2288 N N . ALA A 1 282 ? -19.776 5.745 33.037 1.00 92.31 282 ALA A N 1
ATOM 2289 C CA . ALA A 1 282 ? -19.324 6.914 32.287 1.00 92.31 282 ALA A CA 1
ATOM 2290 C C . ALA A 1 282 ? -19.801 6.882 30.824 1.00 92.31 282 ALA A C 1
ATOM 2292 O O . ALA A 1 282 ? -20.208 7.912 30.281 1.00 92.31 282 ALA A O 1
ATOM 2293 N N . ASP A 1 283 ? -19.795 5.707 30.190 1.00 92.44 283 ASP A N 1
ATOM 2294 C CA . ASP A 1 283 ? -20.316 5.522 28.837 1.00 92.44 283 ASP A CA 1
ATOM 2295 C C . ASP A 1 283 ? -21.832 5.768 28.761 1.00 92.44 283 ASP A C 1
ATOM 2297 O O . ASP A 1 283 ? -22.285 6.545 27.916 1.00 92.44 283 ASP A O 1
ATOM 2301 N N . ILE A 1 284 ? -22.619 5.210 29.691 1.00 93.56 284 ILE A N 1
ATOM 2302 C CA . ILE A 1 284 ? -24.072 5.446 29.762 1.00 93.56 284 ILE A CA 1
ATOM 2303 C C . ILE A 1 284 ? -24.370 6.943 29.926 1.00 93.56 284 ILE A C 1
ATOM 2305 O O . ILE A 1 284 ? -25.236 7.474 29.228 1.00 93.56 284 ILE A O 1
ATOM 2309 N N . LEU A 1 285 ? -23.638 7.645 30.799 1.00 93.19 285 LEU A N 1
ATOM 2310 C CA . LEU A 1 285 ? -23.800 9.087 31.013 1.00 93.19 285 LEU A CA 1
ATOM 2311 C C . LEU A 1 285 ? -23.493 9.903 29.755 1.00 93.19 285 LEU A C 1
ATOM 2313 O O . LEU A 1 285 ? -24.263 10.796 29.409 1.00 93.19 285 LEU A O 1
ATOM 2317 N N . LYS A 1 286 ? -22.423 9.568 29.028 1.00 91.44 286 LYS A N 1
ATOM 2318 C CA . LYS A 1 286 ? -22.081 10.223 27.757 1.00 91.44 286 LYS A CA 1
ATOM 2319 C C . LYS A 1 286 ? -23.168 10.016 26.703 1.00 91.44 286 LYS A C 1
ATOM 2321 O O . LYS A 1 286 ? -23.516 10.938 25.964 1.00 91.44 286 LYS A O 1
ATOM 2326 N N . GLN A 1 287 ? -23.733 8.810 26.631 1.00 91.31 287 GLN A N 1
ATOM 2327 C CA . GLN A 1 287 ? -24.849 8.545 25.724 1.00 91.31 287 GLN A CA 1
ATOM 2328 C C . GLN A 1 287 ? -26.131 9.265 26.157 1.00 91.31 287 GLN A C 1
ATOM 2330 O O . GLN A 1 287 ? -26.898 9.690 25.291 1.00 91.31 287 GLN A O 1
ATOM 2335 N N . TYR A 1 288 ? -26.347 9.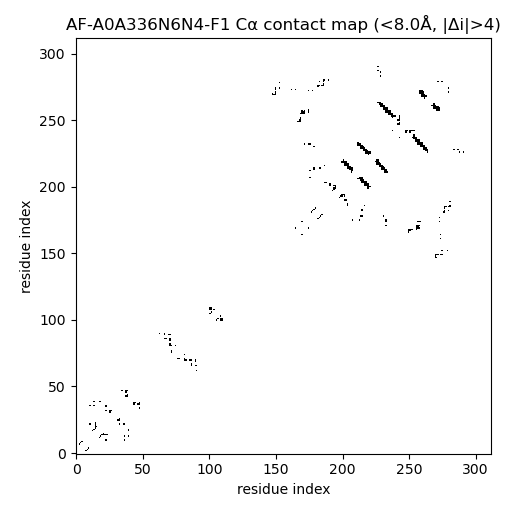441 27.461 1.00 91.00 288 TYR A N 1
ATOM 2336 C CA . TYR A 1 288 ? -27.464 10.217 27.989 1.00 91.00 288 TYR A CA 1
ATOM 2337 C C . TYR A 1 288 ? -27.313 11.718 27.702 1.00 91.00 288 TYR A C 1
ATOM 2339 O O . TYR A 1 288 ? -28.267 12.342 27.248 1.00 91.00 288 TYR A O 1
ATOM 2347 N N . GLU A 1 289 ? -26.116 12.290 27.862 1.00 90.44 289 GLU A N 1
ATOM 2348 C CA . GLU A 1 289 ? -25.810 13.676 27.478 1.00 90.44 289 GLU A CA 1
ATOM 2349 C C . GLU A 1 289 ? -26.092 13.913 25.990 1.00 90.44 289 GLU A C 1
ATOM 2351 O O . GLU A 1 289 ? -26.810 14.847 25.634 1.00 90.44 289 GLU A O 1
ATOM 2356 N N . ARG A 1 290 ? -25.612 13.015 25.120 1.00 89.50 290 ARG A N 1
ATOM 2357 C CA . ARG A 1 290 ? -25.908 13.063 23.681 1.00 89.50 290 ARG A CA 1
ATOM 2358 C C . ARG A 1 290 ? -27.411 12.996 23.395 1.00 89.50 290 ARG A C 1
ATOM 2360 O O . ARG A 1 290 ? -27.906 13.660 22.489 1.00 89.50 290 ARG A O 1
ATOM 2367 N N . TYR A 1 291 ? -28.145 12.159 24.120 1.00 88.06 291 TYR A N 1
ATOM 2368 C CA . TYR A 1 291 ? -29.597 12.084 23.987 1.00 88.06 291 TYR A CA 1
ATOM 2369 C C . TYR A 1 291 ? -30.265 13.408 24.393 1.00 88.06 291 TYR A C 1
ATOM 2371 O O . TYR A 1 291 ? -31.126 13.901 23.667 1.00 88.06 291 TYR A O 1
ATOM 2379 N N . LEU A 1 292 ? -29.828 14.032 25.491 1.00 87.06 292 LEU A N 1
ATOM 2380 C CA . LEU A 1 292 ? -30.333 15.340 25.917 1.00 87.06 292 LEU A CA 1
ATOM 2381 C C . LEU A 1 292 ? -30.014 16.446 24.904 1.00 87.06 292 LEU A C 1
ATOM 2383 O O . LEU A 1 292 ? -30.882 17.274 24.632 1.00 87.06 292 LEU A O 1
ATOM 2387 N N . SER A 1 293 ? -28.814 16.453 24.314 1.00 86.38 293 SER A N 1
ATOM 2388 C CA . SER A 1 293 ? -28.457 17.441 23.288 1.00 86.38 293 SER A CA 1
ATOM 2389 C C . SER A 1 293 ? -29.329 17.300 22.040 1.00 86.38 293 SER A C 1
ATOM 2391 O O . SER A 1 293 ? -29.764 18.302 21.487 1.00 86.38 293 SER A O 1
ATOM 2393 N N . LEU A 1 294 ? -29.639 16.064 21.632 1.00 82.56 294 LEU A N 1
ATOM 2394 C CA . LEU A 1 294 ? -30.550 15.801 20.514 1.00 82.56 294 LEU A CA 1
ATOM 2395 C C . LEU A 1 294 ? -31.974 16.283 20.809 1.00 82.56 294 LEU A C 1
ATOM 2397 O O . LEU A 1 294 ? -32.613 16.863 19.939 1.00 82.56 294 LEU A O 1
ATOM 2401 N N . LEU A 1 295 ? -32.472 16.079 22.031 1.00 80.19 295 LEU A N 1
ATOM 2402 C CA . LEU A 1 295 ? -33.783 16.599 22.422 1.00 80.19 295 LEU A CA 1
ATOM 2403 C C . LEU A 1 295 ? -33.839 18.130 22.406 1.00 80.19 295 LEU A C 1
ATOM 2405 O O . LEU A 1 295 ? -34.866 18.693 22.033 1.00 80.19 295 LEU A O 1
ATOM 2409 N N . ALA A 1 296 ? -32.759 18.797 22.820 1.00 78.25 296 ALA A N 1
ATOM 2410 C CA . ALA A 1 296 ? -32.680 20.253 22.804 1.00 78.25 296 ALA A CA 1
ATOM 2411 C C . ALA A 1 296 ? -32.722 20.813 21.371 1.00 78.25 296 ALA A C 1
ATOM 2413 O O . ALA A 1 296 ? -33.451 21.771 21.119 1.00 78.25 296 ALA A O 1
ATOM 2414 N N . ASP A 1 297 ? -31.999 20.181 20.444 1.00 74.00 297 ASP A N 1
ATOM 2415 C CA . ASP A 1 297 ? -31.922 20.585 19.034 1.00 74.00 297 ASP A CA 1
ATOM 2416 C C . ASP A 1 297 ? -33.267 20.378 18.313 1.00 74.00 297 ASP A C 1
ATOM 2418 O O . ASP A 1 297 ? -33.820 21.298 17.713 1.00 74.00 297 ASP A O 1
ATOM 2422 N N . VAL A 1 298 ? -33.891 19.207 18.499 1.00 67.69 298 VAL A N 1
ATOM 2423 C CA . VAL A 1 298 ? -35.241 18.915 17.977 1.00 67.69 298 VAL A CA 1
ATOM 2424 C C . VAL A 1 298 ? -36.287 19.863 18.577 1.00 67.69 298 VAL A C 1
ATOM 2426 O O . VAL A 1 298 ? -37.209 20.302 17.889 1.00 67.69 298 VAL A O 1
ATOM 2429 N N . GLY A 1 299 ? -36.144 20.216 19.858 1.00 60.78 299 GLY A N 1
ATOM 2430 C CA . GLY A 1 299 ? -36.978 21.227 20.501 1.00 60.78 299 GLY A CA 1
ATOM 2431 C C . GLY A 1 299 ? -36.822 22.612 19.866 1.00 60.78 299 GLY A C 1
ATOM 2432 O O . GLY A 1 299 ? -37.820 23.300 19.670 1.00 60.78 299 GLY A O 1
ATOM 2433 N N . GLN A 1 300 ? -35.605 23.018 19.495 1.00 59.59 300 GLN A N 1
ATOM 2434 C CA . GLN A 1 300 ? -35.360 24.278 18.785 1.00 59.59 300 GLN A CA 1
ATOM 2435 C C . GLN A 1 300 ? -35.940 24.279 17.367 1.00 59.59 300 GLN A C 1
ATOM 2437 O O . GLN A 1 300 ? -36.578 25.263 16.990 1.00 59.59 300 GLN A O 1
ATOM 2442 N N . GLU A 1 301 ? -35.788 23.193 16.606 1.00 58.28 301 GLU A N 1
ATOM 2443 C CA . GLU A 1 301 ? -36.376 23.075 15.265 1.00 58.28 301 GLU A CA 1
ATOM 2444 C C . GLU A 1 301 ? -37.908 23.193 15.307 1.00 58.28 301 GLU A C 1
ATOM 2446 O O . GLU A 1 301 ? -38.481 24.011 14.583 1.00 58.28 301 GLU A O 1
ATOM 2451 N N . LEU A 1 302 ? -38.577 22.470 16.214 1.00 53.72 302 LEU A N 1
ATOM 2452 C CA . LEU A 1 302 ? -40.038 22.521 16.365 1.00 53.72 302 LEU A CA 1
ATOM 2453 C C . LEU A 1 302 ? -40.545 23.912 16.787 1.00 53.72 302 LEU A C 1
ATOM 2455 O O . LEU A 1 302 ? -41.558 24.384 16.269 1.00 53.72 302 LEU A O 1
ATOM 2459 N N . MET A 1 303 ? -39.831 24.594 17.688 1.00 51.72 303 MET A N 1
ATOM 2460 C CA . MET A 1 303 ? -40.194 25.944 18.142 1.00 51.72 303 MET A CA 1
ATOM 2461 C C . MET A 1 303 ? -39.945 27.006 17.058 1.00 51.72 303 MET A C 1
ATOM 2463 O O . MET A 1 303 ? -40.713 27.963 16.953 1.00 51.72 303 MET A O 1
ATOM 2467 N N . SER A 1 304 ? -38.915 26.830 16.221 1.00 54.00 304 SER A N 1
ATOM 2468 C CA . SER A 1 304 ? -38.654 27.717 15.080 1.00 54.00 304 SER A CA 1
ATOM 2469 C C . SER A 1 304 ? -39.723 27.595 13.986 1.00 54.00 304 SER A C 1
ATOM 2471 O O . SER A 1 304 ? -40.161 28.616 13.454 1.00 54.00 304 SER A O 1
ATOM 2473 N N . HIS A 1 305 ? -40.217 26.376 13.728 1.00 52.06 305 HIS A N 1
ATOM 2474 C CA . HIS A 1 305 ? -41.322 26.118 12.801 1.00 52.06 305 HIS A CA 1
ATOM 2475 C C . HIS A 1 305 ? -42.658 26.698 13.295 1.00 52.06 305 HIS A C 1
ATOM 2477 O O . HIS A 1 305 ? -43.371 27.331 12.519 1.00 52.06 305 HIS A O 1
ATOM 2483 N N . GLN A 1 306 ? -42.975 26.590 14.592 1.00 45.06 306 GLN A N 1
ATOM 2484 C CA . GLN A 1 306 ? -44.176 27.226 15.155 1.00 45.06 306 GLN A CA 1
ATOM 2485 C C . GLN A 1 306 ? -44.129 28.760 15.111 1.00 45.06 306 GLN A C 1
ATOM 2487 O O . GLN A 1 306 ? -45.157 29.399 14.903 1.00 45.06 306 GLN A O 1
ATOM 2492 N N . GLN A 1 307 ? -42.956 29.377 15.287 1.00 47.78 307 GLN A N 1
ATOM 2493 C CA . GLN A 1 307 ? -42.816 30.830 15.132 1.00 47.78 307 GLN A CA 1
ATOM 2494 C C . GLN A 1 307 ? -42.979 31.300 13.684 1.00 47.78 307 GLN A C 1
ATOM 2496 O O . GLN A 1 307 ? -43.388 32.439 13.479 1.00 47.78 307 GLN A O 1
ATOM 2501 N N . THR A 1 308 ? -42.679 30.451 12.696 1.00 50.50 308 THR A N 1
ATOM 2502 C CA . THR A 1 308 ? -42.919 30.774 11.282 1.00 50.50 308 THR A CA 1
ATOM 2503 C C . THR A 1 308 ? -44.394 30.619 10.914 1.00 50.50 308 THR A C 1
ATOM 2505 O O . THR A 1 308 ? -44.930 31.505 10.263 1.00 50.50 308 THR A O 1
ATOM 2508 N N . GLU A 1 309 ? -45.080 29.581 11.405 1.00 46.34 309 GLU A N 1
ATOM 2509 C CA . GLU A 1 309 ? -46.527 29.397 11.183 1.00 46.34 309 GLU A CA 1
ATOM 2510 C C . GLU A 1 309 ? -47.405 30.429 11.911 1.00 46.34 309 GLU A C 1
ATOM 2512 O O . GLU A 1 309 ? -48.490 30.745 11.442 1.00 46.34 309 GLU A O 1
ATOM 2517 N N . LEU A 1 310 ? -46.964 30.974 13.052 1.00 48.81 310 LEU A N 1
ATOM 2518 C CA . LEU A 1 310 ? -47.679 32.053 13.755 1.00 48.81 310 LEU A CA 1
ATOM 2519 C C . LEU A 1 310 ? -47.405 33.451 13.169 1.00 48.81 310 LEU A C 1
ATOM 2521 O O . LEU A 1 310 ? -48.027 34.423 13.602 1.00 48.81 310 LEU A O 1
ATOM 2525 N N . ALA A 1 311 ? -46.444 33.563 12.248 1.00 49.50 311 ALA A N 1
ATOM 2526 C CA . ALA A 1 311 ? -46.070 34.805 11.576 1.00 49.50 311 ALA A CA 1
ATOM 2527 C C . ALA A 1 311 ? -46.654 34.934 10.152 1.00 49.50 311 ALA A C 1
ATOM 2529 O O . ALA A 1 311 ? -46.482 35.991 9.538 1.00 49.50 311 ALA A O 1
ATOM 2530 N N . GLU A 1 312 ? -47.343 33.901 9.655 1.00 41.03 312 GLU A N 1
ATOM 2531 C CA . GLU A 1 312 ? -48.195 33.918 8.451 1.00 41.03 312 GLU A CA 1
ATOM 2532 C C . GLU A 1 312 ? -49.679 34.088 8.817 1.00 41.03 312 GLU A C 1
ATOM 2534 O O . GLU A 1 312 ? -50.387 34.785 8.051 1.00 41.03 312 GLU A O 1
#

Organism: Aggregatibacter aphrophilus (NCBI:txid732)

Mean predicted aligned error: 12.65 Å

pLDDT: mean 85.96, std 10.74, range [41.03, 97.56]

Secondary structure (DSSP, 8-state):
-HHIIIIIIHHHHHHHHTSTTTTGGGTT-HHHHHHHHHTTSSSHHHHHHHHHHHHHHHHHHHHHHHHHHHHHHHSS-TTSPPPHHHHHHHHHHHHHHHHHHHHHHHHHHHHHHHHHHHHHHHHHHHHHHHHHHHHHHHHHHHHH-PPPGGGGG--GGGHHHHHHHHHSPPPHHHHHHHIIIIIHHHHHHHHHHHHHHH---EEEEEETTSSS-EEEEEE--SSSPPEEEEEEEEEEEPPHHHHT-TT-TT---SEEEEEEEEETT-----B-TT--HHHHHHHHHHHHHHHHHHHHHHHHHHHHHHHHHT--

Solvent-accessible surface area (backbone atoms only — not comparable to full-atom values): 17551 Å² total; per-residue (Å²): 106,69,65,55,54,56,57,47,49,49,51,52,51,41,20,72,75,73,47,75,44,62,53,67,76,27,66,92,41,58,88,54,33,58,57,59,54,36,60,78,44,88,60,31,69,60,56,44,52,51,49,52,52,52,54,50,50,54,50,51,57,52,50,52,54,51,33,52,52,54,35,50,72,71,36,91,52,95,85,56,84,56,61,69,68,55,39,53,51,47,52,51,50,53,51,51,51,51,53,52,41,47,71,74,58,30,68,68,49,48,54,51,52,50,50,63,58,46,53,63,49,50,56,52,51,52,53,51,51,54,51,50,53,53,51,52,54,53,50,50,51,62,75,64,59,72,77,60,84,56,62,78,73,66,63,85,86,56,50,67,64,49,49,52,57,71,59,43,69,40,46,64,68,54,42,53,48,42,46,65,70,32,50,48,52,26,52,50,53,53,43,51,50,40,37,74,78,66,70,46,58,64,50,73,53,77,38,76,88,48,100,55,36,31,43,34,43,33,42,63,48,96,90,51,84,58,50,46,49,31,38,30,53,43,80,42,80,48,59,68,71,55,49,71,31,87,90,37,81,54,39,79,60,61,61,36,37,42,34,30,36,41,44,79,86,68,55,86,55,52,63,50,76,89,54,51,39,66,54,46,43,53,49,54,50,52,53,48,52,53,52,52,53,50,52,52,50,55,50,49,53,56,52,53,52,53,56,53,66,74,70,109